Protein AF-A0A0G4FHA9-F1 (afdb_monomer)

InterPro domains:
  IPR018712 T6SS, Phospholipase effector Tle1-like, catalytic domain [PF09994] (28-197)

Organism: Vitrella brassicaformis (strain CCMP3155) (NCBI:txid1169540)

Sequence (212 aa):
MLLLVLTCSCSMAREVAQDALGQPERPRNFIVLFDGAGQDKNITTEGFRDVWPFTSVAEIFWAACGASADERECHQKGPDGREQYVRYWSGPGTEAKTAYREQHEQGKCITEVLEENYWKAMSDKLVKPVAEKLAEYTDTLSFMTGLRVTEHVFQALEYLMKHGMTANDRLYIIGFSRSGVQSRLLQGILATYGLPADGSDMRRLRNEFCLL

Secondary structure (DSSP, 8-state):
-----EE-----------SSSSSPPPPPEEEEEEPPTT-BTTBBTTBSTTS----HHHHHHHHHHGGGGGGSEEEEE-TTS-EEEEEEEPPTT-HHHHHHHHHHHTT--HHHHHTTTT-TTTIIIIIHHHHHHHHHHHHHHHHHH-HHHHHHHHHHHHHHHHTT--TTSEEEEEE-GGGHHHHHHHHHHHHHH-S-SSHHHHHHHHHHHTT-

pLDDT: mean 70.43, std 21.29, range [28.48, 97.19]

Mean predicted aligned error: 13.26 Å

Structure (mmCIF, N/CA/C/O backbone):
data_AF-A0A0G4FHA9-F1
#
_entry.id   AF-A0A0G4FHA9-F1
#
loop_
_atom_site.group_PDB
_atom_site.id
_atom_site.type_symbol
_atom_site.label_atom_id
_atom_site.label_alt_id
_atom_site.label_comp_id
_atom_site.label_asym_id
_atom_site.label_entity_id
_atom_site.label_seq_id
_atom_site.pdbx_PDB_ins_code
_atom_site.Cartn_x
_atom_site.Cartn_y
_atom_site.Cartn_z
_atom_site.occupancy
_atom_site.B_iso_or_equiv
_atom_site.auth_seq_id
_atom_site.auth_comp_id
_atom_site.auth_asym_id
_atom_site.auth_atom_id
_atom_site.pdbx_PDB_model_num
ATOM 1 N N . MET A 1 1 ? -9.198 -4.661 -18.808 1.00 32.28 1 MET A N 1
ATOM 2 C CA . MET A 1 1 ? -8.422 -4.045 -17.711 1.00 32.28 1 MET A CA 1
ATOM 3 C C . MET A 1 1 ? -9.195 -4.283 -16.422 1.00 32.28 1 MET A C 1
ATOM 5 O O . MET A 1 1 ? -10.336 -3.851 -16.355 1.00 32.28 1 MET A O 1
ATOM 9 N N . LEU A 1 2 ? -8.661 -5.065 -15.478 1.00 28.48 2 LEU A N 1
ATOM 10 C CA . LEU A 1 2 ? -9.384 -5.452 -14.260 1.00 28.48 2 LEU A CA 1
ATOM 11 C C . LEU A 1 2 ? -8.867 -4.606 -13.087 1.00 28.48 2 LEU A C 1
ATOM 13 O O . LEU A 1 2 ? -7.822 -4.912 -12.519 1.00 28.48 2 LEU A O 1
ATOM 17 N N . LEU A 1 3 ? -9.567 -3.517 -12.767 1.00 36.72 3 LEU A N 1
ATOM 18 C CA . LEU A 1 3 ? -9.344 -2.768 -11.532 1.00 36.72 3 LEU A CA 1
ATOM 19 C C . LEU A 1 3 ? -10.084 -3.509 -10.414 1.00 36.72 3 LEU A C 1
ATOM 21 O O . LEU A 1 3 ? -11.313 -3.537 -10.397 1.00 36.72 3 LEU A O 1
A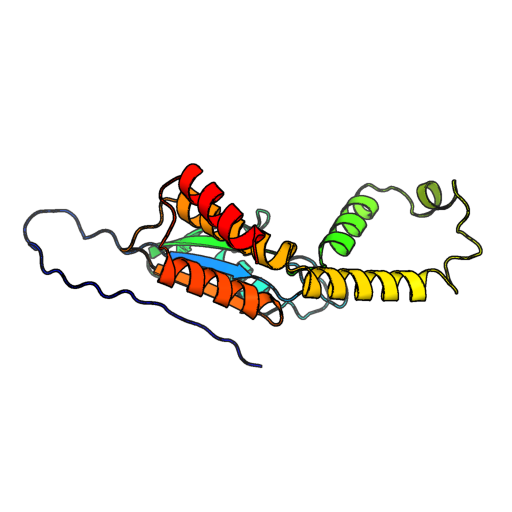TOM 25 N N . LEU A 1 4 ? -9.345 -4.158 -9.518 1.00 39.97 4 LEU A N 1
ATOM 26 C CA . LEU A 1 4 ? -9.931 -4.874 -8.391 1.00 39.97 4 LEU A CA 1
ATOM 27 C C . LEU A 1 4 ? -9.952 -3.944 -7.173 1.00 39.97 4 LEU A C 1
ATOM 29 O O . LEU A 1 4 ? -8.943 -3.78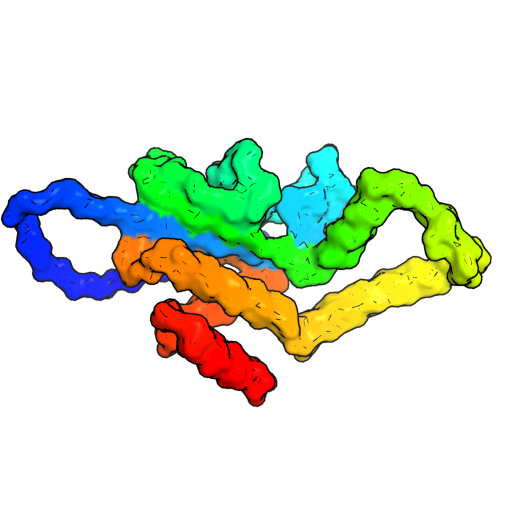7 -6.491 1.00 39.97 4 LEU A O 1
ATOM 33 N N . VAL A 1 5 ? -11.098 -3.318 -6.910 1.00 44.06 5 VAL A N 1
ATOM 34 C CA . VAL A 1 5 ? -11.332 -2.572 -5.666 1.00 44.06 5 VAL A CA 1
ATOM 35 C C . VAL A 1 5 ? -11.903 -3.551 -4.644 1.00 44.06 5 VAL A C 1
ATOM 37 O O . VAL A 1 5 ? -13.073 -3.919 -4.720 1.00 44.06 5 VAL A O 1
ATOM 40 N N . LEU A 1 6 ? -11.074 -4.016 -3.708 1.00 45.38 6 LEU A N 1
ATOM 41 C CA . LEU A 1 6 ? -11.525 -4.848 -2.592 1.00 45.38 6 LEU A CA 1
ATOM 42 C C . LEU A 1 6 ? -11.773 -3.960 -1.374 1.00 45.38 6 LEU A C 1
ATOM 44 O O . LEU A 1 6 ? -10.838 -3.496 -0.727 1.00 45.38 6 LEU A O 1
ATOM 48 N N . THR A 1 7 ? -13.042 -3.730 -1.050 1.00 39.66 7 THR A N 1
ATOM 49 C CA . THR A 1 7 ? -13.438 -3.121 0.222 1.00 39.66 7 THR A CA 1
ATOM 50 C C . THR A 1 7 ? -13.590 -4.225 1.263 1.00 39.66 7 THR A C 1
ATOM 52 O O . THR A 1 7 ? -14.552 -4.992 1.211 1.00 39.66 7 THR A O 1
ATOM 55 N N . CYS A 1 8 ? -12.657 -4.331 2.209 1.00 38.47 8 CYS A N 1
ATOM 56 C CA . CYS A 1 8 ? -12.831 -5.215 3.359 1.00 38.47 8 CYS A CA 1
ATOM 57 C C . CYS A 1 8 ? -13.567 -4.435 4.455 1.00 38.47 8 CYS A C 1
ATOM 59 O O . CYS A 1 8 ? -13.027 -3.485 5.014 1.00 38.47 8 CYS A O 1
ATOM 61 N N . SER A 1 9 ? -14.825 -4.784 4.723 1.00 35.75 9 SER A N 1
ATOM 62 C CA . SER A 1 9 ? -15.579 -4.247 5.860 1.00 35.75 9 SER A CA 1
ATOM 63 C C . SER A 1 9 ? -15.673 -5.328 6.930 1.00 35.75 9 SER A C 1
ATOM 65 O O . SER A 1 9 ? -16.527 -6.207 6.849 1.00 35.75 9 SER A O 1
ATOM 67 N N . CYS A 1 10 ? -14.789 -5.279 7.927 1.00 35.75 10 CYS A N 1
ATOM 68 C CA . CYS A 1 10 ? -14.943 -6.079 9.139 1.00 35.75 10 CYS A CA 1
ATOM 69 C C . CYS A 1 10 ? -16.107 -5.507 9.956 1.00 35.75 10 CYS A C 1
ATOM 71 O O . CYS A 1 10 ? -15.939 -4.581 10.742 1.00 35.75 10 CYS A O 1
ATOM 73 N N . SER A 1 11 ? -17.310 -6.041 9.748 1.00 36.78 11 SER A N 1
ATOM 74 C CA . SER A 1 11 ? -18.445 -5.786 10.633 1.00 36.78 11 SER A CA 1
ATOM 75 C C . SER A 1 11 ? -18.321 -6.705 11.846 1.00 36.78 11 SER A C 1
ATOM 77 O O . SER A 1 11 ? -18.706 -7.871 11.794 1.00 36.78 11 SER A O 1
ATOM 79 N N . MET A 1 12 ? -17.746 -6.197 12.937 1.00 39.75 12 MET A N 1
ATOM 80 C CA . MET A 1 12 ? -17.942 -6.797 14.254 1.00 39.75 12 MET A CA 1
ATOM 81 C C . MET A 1 12 ? -19.031 -6.022 14.985 1.00 39.75 12 MET A C 1
ATOM 83 O O . MET A 1 12 ? -18.919 -4.825 15.236 1.00 39.75 12 MET A O 1
ATOM 87 N N . ALA A 1 13 ? -20.118 -6.732 15.270 1.00 48.50 13 ALA A N 1
ATOM 88 C CA . ALA A 1 13 ? -21.271 -6.242 15.997 1.00 48.50 13 ALA A CA 1
ATOM 89 C C . ALA A 1 13 ? -20.881 -5.707 17.382 1.00 48.50 13 ALA A C 1
ATOM 91 O O . ALA A 1 13 ? -20.236 -6.417 18.156 1.00 48.50 13 ALA A O 1
ATOM 92 N N . ARG A 1 14 ? -21.357 -4.502 17.721 1.00 45.62 14 ARG A N 1
ATOM 93 C CA . ARG A 1 14 ? -21.783 -4.163 19.085 1.00 45.62 14 ARG A CA 1
ATOM 94 C C . ARG A 1 14 ? -22.611 -2.880 19.120 1.00 45.62 14 ARG A C 1
ATOM 96 O O . ARG A 1 14 ? -22.102 -1.785 18.907 1.00 45.62 14 ARG A O 1
ATOM 103 N N . GLU A 1 15 ? -23.890 -3.057 19.440 1.00 58.56 15 GLU A N 1
ATOM 104 C CA . GLU A 1 15 ? -24.708 -2.066 20.133 1.00 58.56 15 GLU A CA 1
ATOM 105 C C . GLU A 1 15 ? -24.035 -1.720 21.466 1.00 58.56 15 GLU A C 1
ATOM 107 O O . GLU A 1 15 ? -23.906 -2.587 22.331 1.00 58.56 15 GLU A O 1
ATOM 112 N N . VAL A 1 16 ? -23.612 -0.468 21.647 1.00 49.31 16 VAL A N 1
ATOM 113 C CA . VAL A 1 16 ? -23.338 0.100 22.972 1.00 49.31 16 VAL A CA 1
ATOM 114 C C . VAL A 1 16 ? -23.767 1.569 22.977 1.00 49.31 16 VAL A C 1
ATOM 116 O O . VAL A 1 16 ? -23.205 2.382 22.253 1.00 49.31 16 VAL A O 1
ATOM 119 N N . ALA A 1 17 ? -24.777 1.840 23.809 1.00 45.78 17 ALA A N 1
ATOM 120 C CA . ALA A 1 17 ? -25.142 3.094 24.475 1.00 45.78 17 ALA A CA 1
ATOM 121 C C . ALA A 1 17 ? -25.044 4.399 23.661 1.00 45.78 17 ALA A C 1
ATOM 123 O O . ALA A 1 17 ? -23.980 4.992 23.508 1.00 45.78 17 ALA A O 1
ATOM 124 N N . GLN A 1 18 ? -26.205 4.886 23.220 1.00 49.34 18 GLN A N 1
ATOM 125 C CA . GLN A 1 18 ? -26.339 6.041 22.333 1.00 49.34 18 GLN A CA 1
ATOM 126 C C . GLN A 1 18 ? -26.563 7.391 23.035 1.00 49.34 18 GLN A C 1
ATOM 128 O O . GLN A 1 18 ? -26.689 8.400 22.352 1.00 49.34 18 GLN A O 1
ATOM 133 N N . ASP A 1 19 ? -26.550 7.462 24.365 1.00 47.44 19 ASP A N 1
ATOM 134 C CA . ASP A 1 19 ? -26.956 8.681 25.068 1.00 47.44 19 ASP A CA 1
ATOM 135 C C . ASP A 1 19 ? -25.825 9.229 25.952 1.00 47.44 19 ASP A C 1
ATOM 137 O O . ASP A 1 19 ? -25.600 8.715 27.045 1.00 47.44 19 ASP A O 1
ATOM 141 N N . ALA A 1 20 ? -25.103 10.250 25.439 1.00 46.94 20 ALA A N 1
ATOM 142 C CA . ALA A 1 20 ? -24.519 11.410 26.164 1.00 46.94 20 ALA A CA 1
ATOM 143 C C . ALA A 1 20 ? -23.178 11.965 25.614 1.00 46.94 20 ALA A C 1
ATOM 145 O O . ALA A 1 20 ? -22.700 12.984 26.110 1.00 46.94 20 ALA A O 1
ATOM 146 N N . LEU A 1 21 ? -22.540 11.346 24.618 1.00 48.62 21 LEU A N 1
ATOM 147 C CA . LEU A 1 21 ? -21.155 11.662 24.222 1.00 48.62 21 LEU A CA 1
ATOM 148 C C . LEU A 1 21 ? -21.091 12.148 22.766 1.00 48.62 21 LEU A C 1
ATOM 150 O O . LEU A 1 21 ? -21.930 11.763 21.960 1.00 48.62 21 LEU A O 1
ATOM 154 N N . GLY A 1 22 ? -20.147 13.051 22.464 1.00 54.38 22 GLY A N 1
ATOM 155 C CA . GLY A 1 22 ? -20.022 13.775 21.189 1.00 54.38 22 GLY A CA 1
ATOM 156 C C . GLY A 1 22 ? -20.177 12.906 19.937 1.00 54.38 22 GLY A C 1
ATOM 157 O O . GLY A 1 22 ? -20.007 11.692 19.998 1.00 54.38 22 GLY A O 1
ATOM 158 N N . GLN A 1 23 ? -20.530 13.538 18.805 1.00 51.41 23 GLN A N 1
ATOM 159 C CA . GLN A 1 23 ? -20.798 12.828 17.547 1.00 51.41 23 GLN A CA 1
ATOM 160 C C . GLN A 1 23 ? -19.759 11.720 17.325 1.00 51.41 23 GLN A C 1
ATOM 162 O O . GLN A 1 23 ? -18.568 12.034 17.373 1.00 51.41 23 GLN A O 1
ATOM 167 N N . PRO A 1 24 ? -20.187 10.458 17.117 1.00 61.38 24 PRO A N 1
ATOM 168 C CA . PRO A 1 24 ? -19.262 9.344 16.985 1.00 61.38 24 PRO A CA 1
ATOM 169 C C . PRO A 1 24 ? -18.241 9.695 15.909 1.00 61.38 24 PRO A C 1
ATOM 171 O O . PRO A 1 24 ? -18.626 10.069 14.793 1.00 61.38 24 PRO A O 1
ATOM 174 N N . GLU A 1 25 ? -16.955 9.643 16.270 1.00 78.44 25 GLU A N 1
ATOM 175 C CA . GLU A 1 25 ? -15.877 9.949 15.337 1.00 78.44 25 GLU A CA 1
ATOM 176 C C . GLU A 1 25 ? -16.082 9.112 14.078 1.00 78.44 25 GLU A C 1
ATOM 178 O O . GLU A 1 25 ? -16.269 7.892 14.120 1.00 78.44 25 GLU A O 1
ATOM 183 N N . ARG A 1 26 ? -16.143 9.792 12.931 1.00 85.19 26 ARG A N 1
ATOM 184 C CA . ARG A 1 26 ? -16.333 9.095 11.664 1.00 85.19 26 ARG A CA 1
ATOM 185 C C . ARG A 1 26 ? -15.091 8.230 11.416 1.00 85.19 26 ARG A C 1
ATOM 187 O O . ARG A 1 26 ? -13.989 8.746 11.583 1.00 85.19 26 ARG A O 1
ATOM 194 N N . PRO A 1 27 ? -15.250 6.982 10.934 1.00 91.06 27 PRO A N 1
ATOM 195 C CA . PRO A 1 27 ? -14.127 6.137 10.533 1.00 91.06 27 PRO A CA 1
ATOM 196 C C . PRO A 1 27 ? -13.142 6.890 9.641 1.00 91.06 27 PRO A C 1
ATOM 198 O O . PRO A 1 27 ? -13.580 7.535 8.683 1.00 91.06 27 PRO A O 1
ATOM 201 N N . ARG A 1 28 ? -11.840 6.793 9.911 1.00 95.31 28 ARG A N 1
ATOM 202 C CA . ARG A 1 28 ? -10.810 7.366 9.035 1.00 95.31 28 ARG A CA 1
ATOM 203 C C . ARG A 1 28 ? -10.591 6.426 7.850 1.00 95.31 28 ARG A C 1
ATOM 205 O O . ARG A 1 28 ? -10.890 5.231 7.927 1.00 95.31 28 ARG A O 1
ATOM 212 N N . ASN A 1 29 ? -10.103 6.952 6.732 1.00 95.50 29 ASN A N 1
ATOM 213 C CA . ASN A 1 29 ? -9.762 6.148 5.561 1.00 95.50 29 ASN A CA 1
ATOM 214 C C . ASN A 1 29 ? -8.241 6.016 5.440 1.00 95.50 29 ASN A C 1
ATOM 216 O O . ASN A 1 29 ? -7.531 7.016 5.430 1.00 95.50 29 ASN A O 1
ATOM 220 N N . PHE A 1 30 ? -7.765 4.793 5.264 1.00 96.81 30 PHE A N 1
ATOM 221 C CA . PHE A 1 30 ? -6.394 4.452 4.917 1.00 96.81 30 PHE A CA 1
ATOM 222 C C . PHE A 1 30 ? -6.379 3.909 3.493 1.00 96.81 30 PHE A C 1
ATOM 224 O O . PHE A 1 30 ? -7.113 2.974 3.177 1.00 96.81 30 PHE A O 1
ATOM 231 N N . ILE A 1 31 ? -5.574 4.503 2.619 1.00 96.06 31 ILE A N 1
ATOM 232 C CA . ILE A 1 31 ? -5.508 4.160 1.200 1.00 96.06 31 ILE A CA 1
ATOM 233 C C . ILE A 1 31 ? -4.061 3.812 0.859 1.00 96.06 31 ILE A C 1
ATOM 235 O O . ILE A 1 31 ? -3.181 4.670 0.846 1.00 96.06 31 ILE A O 1
ATOM 239 N N . VAL A 1 32 ? -3.827 2.533 0.582 1.00 96.56 32 VAL A N 1
ATOM 240 C CA . VAL A 1 32 ? -2.524 1.971 0.222 1.00 96.56 32 VAL A CA 1
ATOM 241 C C . VAL A 1 32 ? -2.517 1.688 -1.275 1.00 96.56 32 VAL A C 1
ATOM 243 O O . VAL A 1 32 ? -3.349 0.924 -1.771 1.00 96.56 32 VAL A O 1
ATOM 246 N N . LEU A 1 33 ? -1.580 2.307 -1.989 1.00 95.88 33 LEU A N 1
ATOM 247 C CA . LEU A 1 33 ? -1.495 2.272 -3.446 1.00 95.88 33 LEU A CA 1
ATOM 248 C C . LEU A 1 33 ? -0.165 1.652 -3.888 1.00 95.88 33 LEU A C 1
ATOM 250 O O . LEU A 1 33 ? 0.893 2.236 -3.658 1.00 95.88 33 LEU A O 1
ATOM 254 N N . PHE A 1 34 ? -0.220 0.497 -4.548 1.00 93.94 34 PHE A N 1
ATOM 255 C CA . PHE A 1 34 ? 0.942 -0.157 -5.151 1.00 93.94 34 PHE A CA 1
ATOM 256 C C . PHE A 1 34 ? 0.855 -0.093 -6.679 1.00 93.94 34 PHE A C 1
ATOM 258 O O . PHE A 1 34 ? -0.022 -0.712 -7.292 1.00 93.94 34 PHE A O 1
ATOM 265 N N . ASP A 1 35 ? 1.754 0.654 -7.309 1.00 91.38 35 ASP A N 1
ATOM 266 C CA . ASP A 1 35 ? 1.707 0.825 -8.759 1.00 91.38 35 ASP A CA 1
ATOM 267 C C . ASP A 1 35 ? 2.342 -0.337 -9.531 1.00 91.38 35 ASP A C 1
ATOM 269 O O . ASP A 1 35 ? 3.164 -1.078 -9.008 1.00 91.38 35 ASP A O 1
ATOM 273 N N . GLY A 1 36 ? 1.974 -0.501 -10.800 1.00 85.69 36 GLY A N 1
ATOM 274 C CA . GLY A 1 36 ? 2.530 -1.514 -11.680 1.00 85.69 36 GLY A CA 1
ATOM 275 C C . GLY A 1 36 ? 4.044 -1.403 -11.805 1.00 85.69 36 GLY A C 1
ATOM 276 O O . GLY A 1 36 ? 4.633 -0.333 -11.797 1.00 85.69 36 GLY A O 1
ATOM 277 N N . ALA A 1 37 ? 4.703 -2.539 -11.944 1.00 82.44 37 ALA A N 1
ATOM 278 C CA . ALA A 1 37 ? 6.152 -2.573 -12.037 1.00 82.44 37 ALA A CA 1
ATOM 279 C C . ALA A 1 37 ? 6.707 -1.762 -13.226 1.00 82.44 37 ALA A C 1
ATOM 281 O O . ALA A 1 37 ? 6.156 -1.783 -14.331 1.00 82.44 37 ALA A O 1
ATOM 282 N N . GLY A 1 38 ? 7.808 -1.059 -12.962 1.00 77.50 38 GLY A N 1
ATOM 283 C CA . GLY A 1 38 ? 8.422 -0.066 -13.837 1.00 77.50 38 GLY A CA 1
ATOM 284 C C . GLY A 1 38 ? 7.698 1.285 -13.888 1.00 77.50 38 GLY A C 1
ATOM 285 O O . GLY A 1 38 ? 8.090 2.113 -14.719 1.00 77.50 38 GLY A O 1
ATOM 286 N N . GLN A 1 39 ? 6.666 1.491 -13.058 1.00 83.06 39 GLN A N 1
ATOM 287 C CA . GLN A 1 39 ? 5.834 2.697 -13.015 1.00 83.06 39 GLN A CA 1
ATOM 288 C C . GLN A 1 39 ? 6.069 3.497 -11.728 1.00 83.06 39 GLN A C 1
ATOM 290 O O . GLN A 1 39 ? 6.143 2.955 -10.618 1.00 83.06 39 GLN A O 1
ATOM 295 N N . ASP A 1 40 ? 6.183 4.814 -11.884 1.00 83.31 40 ASP A N 1
ATOM 296 C CA . ASP A 1 40 ? 6.224 5.783 -10.791 1.00 83.31 40 ASP A CA 1
ATOM 297 C C . ASP A 1 40 ? 5.174 6.862 -11.058 1.00 83.31 40 ASP A C 1
ATOM 299 O O . ASP A 1 40 ? 4.926 7.230 -12.204 1.00 83.31 40 ASP A O 1
ATOM 303 N N . LYS A 1 41 ? 4.635 7.467 -9.998 1.00 78.44 41 LYS A N 1
ATOM 304 C CA . LYS A 1 41 ? 3.720 8.611 -10.095 1.00 78.44 41 LYS A CA 1
ATOM 305 C C . LYS A 1 41 ? 4.295 9.789 -10.899 1.00 78.44 41 LYS A C 1
ATOM 307 O O . LYS A 1 41 ? 3.532 10.652 -11.328 1.00 78.44 41 LYS A O 1
ATOM 312 N N . ASN A 1 42 ? 5.620 9.842 -11.064 1.00 74.00 42 ASN A N 1
ATOM 313 C CA . ASN A 1 42 ? 6.350 10.864 -11.806 1.00 74.00 42 ASN A CA 1
ATOM 314 C C . ASN A 1 42 ? 6.941 10.374 -13.143 1.00 74.00 42 ASN A C 1
ATOM 316 O O . ASN A 1 42 ? 7.515 11.193 -13.859 1.00 74.00 42 ASN A O 1
ATOM 320 N N . ILE A 1 43 ? 6.871 9.076 -13.467 1.00 65.12 43 ILE A N 1
ATOM 321 C CA . ILE A 1 43 ? 7.549 8.481 -14.632 1.00 65.12 43 ILE A CA 1
ATOM 322 C C . ILE A 1 43 ? 6.601 7.487 -15.310 1.00 65.12 43 ILE A C 1
ATOM 324 O O . ILE A 1 43 ? 6.279 6.453 -14.724 1.00 65.12 43 ILE A O 1
ATOM 328 N N . THR A 1 44 ? 6.195 7.768 -16.551 1.00 53.66 44 THR A N 1
ATOM 329 C CA . THR A 1 44 ? 5.425 6.815 -17.366 1.00 53.66 44 THR A CA 1
ATOM 330 C C . THR A 1 44 ? 6.362 5.936 -18.200 1.00 53.66 44 THR A C 1
ATOM 332 O O . THR A 1 44 ? 7.580 6.130 -18.257 1.00 53.66 44 THR A O 1
ATOM 335 N N . THR A 1 45 ? 5.800 4.927 -18.864 1.00 44.84 45 THR A N 1
ATOM 336 C CA . THR A 1 45 ? 6.514 4.052 -19.806 1.00 44.84 45 THR A CA 1
ATOM 337 C C . THR A 1 45 ? 7.102 4.772 -21.027 1.00 44.84 45 THR A C 1
ATOM 339 O O . THR A 1 45 ? 7.965 4.187 -21.676 1.00 44.84 45 THR A O 1
ATOM 342 N N . GLU A 1 46 ? 6.699 6.016 -21.317 1.00 42.72 46 GLU A N 1
ATOM 343 C CA . GLU A 1 46 ? 7.088 6.756 -22.533 1.00 42.72 46 GLU A CA 1
ATOM 344 C C . GLU A 1 46 ? 7.959 8.001 -22.274 1.00 42.72 46 GLU A C 1
ATOM 346 O O . GLU A 1 46 ? 8.483 8.589 -23.217 1.00 42.72 46 GLU A O 1
ATOM 351 N N . GLY A 1 47 ? 8.174 8.391 -21.014 1.00 50.62 47 GLY A N 1
ATOM 352 C CA . GLY A 1 47 ? 8.960 9.575 -20.661 1.00 50.62 47 GLY A CA 1
ATOM 353 C C . GLY A 1 47 ? 8.366 10.371 -19.499 1.00 50.62 47 GLY A C 1
ATOM 354 O O . GLY A 1 47 ? 7.495 9.897 -18.772 1.00 50.62 47 GLY A O 1
ATOM 355 N N . PHE A 1 48 ? 8.897 11.581 -19.292 1.00 51.50 48 PHE A N 1
ATOM 356 C CA . PHE A 1 48 ? 8.403 12.535 -18.293 1.00 51.50 48 PHE A CA 1
ATOM 357 C C . PHE A 1 48 ? 6.975 13.012 -18.614 1.00 51.50 48 PHE A C 1
ATOM 359 O O . PHE A 1 48 ? 6.503 12.832 -19.732 1.00 51.50 48 PHE A O 1
ATOM 366 N N . ARG A 1 49 ? 6.341 13.635 -17.605 1.00 51.34 49 ARG A N 1
ATOM 367 C CA . ARG A 1 49 ? 4.967 14.182 -17.455 1.00 51.34 49 ARG A CA 1
ATOM 368 C C . ARG A 1 49 ? 4.167 14.649 -18.689 1.00 51.34 49 ARG A C 1
ATOM 370 O O . ARG A 1 49 ? 2.959 14.826 -18.548 1.00 51.34 49 ARG A O 1
ATOM 377 N N . ASP A 1 50 ? 4.782 14.842 -19.847 1.00 44.06 50 ASP A N 1
ATOM 378 C CA . ASP A 1 50 ? 4.199 15.546 -20.988 1.00 44.06 50 ASP A CA 1
ATOM 379 C C . ASP A 1 50 ? 3.494 14.626 -22.000 1.00 44.06 50 ASP A C 1
ATOM 381 O O . ASP A 1 50 ? 2.803 15.124 -22.888 1.00 44.06 50 ASP A O 1
ATOM 385 N N . VAL A 1 51 ? 3.592 13.296 -21.859 1.00 42.91 51 VAL A N 1
ATOM 386 C CA . VAL A 1 51 ? 2.859 12.351 -22.720 1.00 42.91 51 VAL A CA 1
ATOM 387 C C . VAL A 1 51 ? 2.201 11.257 -21.872 1.00 42.91 51 VAL A C 1
ATOM 389 O O . VAL A 1 51 ? 2.857 10.424 -21.245 1.00 42.91 51 VAL A O 1
ATOM 392 N N . TRP A 1 52 ? 0.872 11.321 -21.796 1.00 46.84 52 TRP A N 1
ATOM 393 C CA . TRP A 1 52 ? -0.001 10.311 -21.193 1.00 46.84 52 TRP A CA 1
ATOM 394 C C . TRP 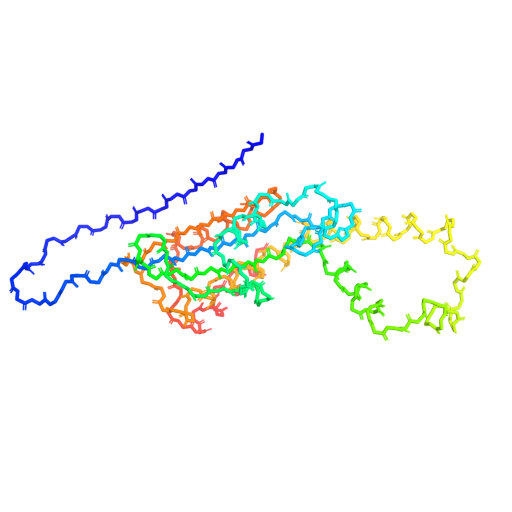A 1 52 ? 0.221 8.916 -21.808 1.00 46.84 52 TRP A C 1
ATOM 396 O O . TRP A 1 52 ? 0.496 8.848 -23.004 1.00 46.84 52 TRP A O 1
ATOM 406 N N . PRO A 1 53 ? 0.004 7.816 -21.050 1.00 54.03 53 PRO A N 1
ATOM 407 C CA . PRO A 1 53 ? -0.845 7.756 -19.856 1.00 54.03 53 PRO A CA 1
ATOM 408 C C . PRO A 1 53 ? -0.100 7.405 -18.556 1.00 54.03 53 PRO A C 1
ATOM 410 O O . PRO A 1 53 ? 0.798 6.561 -18.528 1.00 54.03 53 PRO A O 1
ATOM 413 N N . PHE A 1 54 ? -0.529 8.027 -17.453 1.00 61.94 54 PHE A N 1
ATOM 414 C CA . PHE A 1 54 ? -0.226 7.539 -16.108 1.00 61.94 54 PHE A CA 1
ATOM 415 C C . PHE A 1 54 ? -0.920 6.197 -15.871 1.00 61.94 54 PHE A C 1
ATOM 417 O O . PHE A 1 54 ? -1.897 5.839 -16.532 1.00 61.94 54 PHE A O 1
ATOM 424 N N . THR A 1 55 ? -0.437 5.443 -14.892 1.00 73.00 55 THR A N 1
ATOM 425 C CA . THR A 1 55 ? -1.203 4.308 -14.387 1.00 73.00 55 THR A CA 1
ATOM 426 C C . THR A 1 55 ? -2.446 4.816 -13.662 1.00 73.00 55 THR A C 1
ATOM 428 O O . THR A 1 55 ? -2.427 5.862 -13.006 1.00 73.00 55 THR A O 1
ATOM 431 N N . SER A 1 56 ? -3.524 4.030 -13.685 1.00 81.56 56 SER A N 1
ATOM 432 C CA . SER A 1 56 ? -4.728 4.358 -12.913 1.00 81.56 56 SER A CA 1
ATOM 433 C C . SER A 1 56 ? -4.443 4.489 -11.408 1.00 81.56 56 SER A C 1
ATOM 435 O O . SER A 1 56 ? -5.196 5.141 -10.696 1.00 81.56 56 SER A O 1
ATOM 437 N N . VAL A 1 57 ? -3.356 3.893 -10.900 1.00 85.88 57 VAL A N 1
ATOM 438 C CA . VAL A 1 57 ? -2.946 4.011 -9.490 1.00 85.88 57 VAL A CA 1
ATOM 439 C C . VAL A 1 57 ? -2.361 5.390 -9.199 1.00 85.88 57 VAL A C 1
ATOM 441 O O . VAL A 1 57 ? -2.749 6.016 -8.212 1.00 85.88 57 VAL A O 1
ATOM 444 N N . ALA A 1 58 ? -1.463 5.884 -10.054 1.00 83.94 58 ALA A N 1
ATOM 445 C CA . ALA A 1 58 ? -0.928 7.234 -9.930 1.00 83.94 58 ALA A CA 1
ATOM 446 C C . ALA A 1 58 ? -2.039 8.287 -10.067 1.00 83.94 58 ALA A C 1
ATOM 448 O O . ALA A 1 58 ? -2.069 9.244 -9.297 1.00 83.94 58 ALA A O 1
ATOM 449 N N . GLU A 1 59 ? -2.998 8.087 -10.974 1.00 84.56 59 GLU A N 1
ATOM 450 C CA . GLU A 1 59 ? -4.167 8.968 -11.101 1.00 84.56 59 GLU A CA 1
ATOM 451 C C . GLU A 1 59 ? -5.008 9.008 -9.822 1.00 84.56 59 GLU A C 1
ATOM 453 O O . GLU A 1 59 ? -5.352 10.092 -9.355 1.00 84.56 59 GLU A O 1
ATOM 458 N N . ILE A 1 60 ? -5.292 7.849 -9.216 1.00 86.06 60 ILE A N 1
ATOM 459 C CA . ILE A 1 60 ? -6.000 7.780 -7.929 1.00 86.06 60 ILE A CA 1
ATOM 460 C C . ILE A 1 60 ? -5.215 8.523 -6.843 1.00 86.06 60 ILE A C 1
ATOM 462 O O . ILE A 1 60 ? -5.813 9.256 -6.057 1.00 86.06 60 ILE A O 1
ATOM 466 N N . PHE A 1 61 ? -3.887 8.370 -6.803 1.00 86.12 61 PHE A N 1
ATOM 467 C CA . PHE A 1 61 ? -3.043 9.078 -5.840 1.00 86.12 61 PHE A CA 1
ATOM 468 C C . PHE A 1 61 ? -3.139 10.597 -6.002 1.00 86.12 61 PHE A C 1
ATOM 470 O O . PHE A 1 61 ? -3.359 11.297 -5.018 1.00 86.12 61 PHE A O 1
ATOM 477 N N . TRP A 1 62 ? -3.015 11.110 -7.228 1.00 83.25 62 TRP A N 1
ATOM 478 C CA . TRP A 1 62 ? -3.105 12.547 -7.501 1.00 83.25 62 TRP A CA 1
ATOM 479 C C . TRP A 1 62 ? -4.510 13.098 -7.256 1.00 83.25 62 TRP A C 1
ATOM 481 O O . TRP A 1 62 ? -4.652 14.178 -6.687 1.00 83.25 62 TRP A O 1
ATOM 491 N N . ALA A 1 63 ? -5.549 12.348 -7.629 1.00 85.62 63 ALA A N 1
ATOM 492 C CA . ALA A 1 63 ? -6.935 12.714 -7.356 1.00 85.62 63 ALA A CA 1
ATOM 493 C C . ALA A 1 63 ? -7.229 12.759 -5.853 1.00 85.62 63 ALA A C 1
ATOM 495 O O . ALA A 1 63 ? -8.015 13.594 -5.409 1.00 85.62 63 ALA A O 1
ATOM 496 N N . ALA A 1 64 ? -6.585 11.888 -5.071 1.00 84.38 64 ALA A N 1
ATOM 497 C CA . ALA A 1 64 ? -6.624 11.977 -3.627 1.00 84.38 64 ALA A CA 1
ATOM 498 C C . ALA A 1 64 ? -5.812 13.194 -3.158 1.00 84.38 64 ALA A C 1
ATOM 500 O O . ALA A 1 64 ? -6.397 14.166 -2.715 1.00 84.38 64 ALA A O 1
ATOM 501 N N . CYS A 1 65 ? -4.492 13.208 -3.308 1.00 82.56 65 CYS A N 1
ATOM 502 C CA . CYS A 1 65 ? -3.607 14.156 -2.622 1.00 82.56 65 CYS A CA 1
ATOM 503 C C . CYS A 1 65 ? -3.510 15.575 -3.220 1.00 82.56 65 CYS A C 1
ATOM 505 O O . CYS A 1 65 ? -2.893 16.459 -2.614 1.00 82.56 65 CYS A O 1
ATOM 507 N N . GLY A 1 66 ? -4.066 15.823 -4.408 1.00 76.88 66 GLY A N 1
ATOM 508 C CA . GLY A 1 66 ? -3.987 17.124 -5.077 1.00 76.88 66 GLY A CA 1
ATOM 509 C C . GLY A 1 66 ? -2.548 17.638 -5.249 1.00 76.88 66 GLY A C 1
ATOM 510 O O . GLY A 1 66 ? -1.630 16.882 -5.560 1.00 76.88 66 GLY A O 1
ATOM 511 N N . ALA A 1 67 ? -2.335 18.942 -5.030 1.00 61.47 67 ALA A N 1
ATOM 512 C CA . ALA A 1 67 ? -1.032 19.602 -5.202 1.00 61.47 67 ALA A CA 1
ATOM 513 C C . ALA A 1 67 ? 0.020 19.239 -4.131 1.00 61.47 67 ALA A C 1
ATOM 515 O O . ALA A 1 67 ? 1.189 19.562 -4.300 1.00 61.47 67 ALA A O 1
ATOM 516 N N . SER A 1 68 ? -0.373 18.563 -3.045 1.00 60.03 68 SER A N 1
ATOM 517 C CA . SER A 1 68 ? 0.527 18.167 -1.946 1.00 60.03 68 SER A CA 1
ATOM 518 C C . SER A 1 68 ? 1.337 16.895 -2.226 1.00 60.03 68 SER A C 1
ATOM 520 O O . SER A 1 68 ? 2.108 16.439 -1.386 1.00 60.03 68 SER A O 1
ATOM 522 N N . ALA A 1 69 ? 1.171 16.289 -3.402 1.00 59.47 69 ALA A N 1
ATOM 523 C CA . ALA A 1 69 ? 1.629 14.930 -3.654 1.00 59.47 69 ALA A CA 1
ATOM 524 C C . ALA A 1 69 ? 3.129 14.777 -3.954 1.00 59.47 69 ALA A C 1
ATOM 526 O O . ALA A 1 69 ? 3.531 13.721 -4.445 1.00 59.47 69 ALA A O 1
ATOM 527 N N . ASP A 1 70 ? 3.985 15.743 -3.616 1.00 60.91 70 ASP A N 1
ATOM 528 C CA . ASP A 1 70 ? 5.438 15.565 -3.724 1.00 60.91 70 ASP A CA 1
ATOM 529 C C . ASP A 1 70 ? 5.943 14.429 -2.804 1.00 60.91 70 ASP A C 1
ATOM 531 O O . ASP A 1 70 ? 6.786 13.628 -3.216 1.00 60.91 70 ASP A O 1
ATOM 535 N N . GLU A 1 71 ? 5.306 14.183 -1.652 1.00 67.44 71 GLU A N 1
ATOM 536 C CA . GLU A 1 71 ? 5.874 13.341 -0.578 1.00 67.44 71 GLU A CA 1
ATOM 537 C C . GLU A 1 71 ? 5.529 11.832 -0.606 1.00 67.44 71 GLU A C 1
ATOM 539 O O . GLU A 1 71 ? 5.879 11.091 0.310 1.00 67.44 71 GLU A O 1
ATOM 544 N N . ARG A 1 72 ? 4.880 11.321 -1.669 1.00 83.00 72 ARG A N 1
ATOM 545 C CA . ARG A 1 72 ? 4.377 9.912 -1.777 1.00 83.00 72 ARG A CA 1
ATOM 546 C C . ARG A 1 72 ? 3.352 9.532 -0.698 1.00 83.00 72 ARG A C 1
ATOM 548 O O . ARG A 1 72 ? 2.843 8.417 -0.703 1.00 83.00 72 ARG A O 1
ATOM 555 N N . GLU A 1 73 ? 3.019 10.459 0.179 1.00 89.81 73 GLU A N 1
ATOM 556 C CA . GLU A 1 73 ? 2.031 10.358 1.235 1.00 89.81 73 GLU A CA 1
ATOM 557 C C . GLU A 1 73 ? 1.274 11.671 1.296 1.00 89.81 73 GLU A C 1
ATOM 559 O O . GLU A 1 73 ? 1.848 12.724 1.026 1.00 89.81 73 GLU A O 1
ATOM 564 N N . CYS A 1 74 ? 0.006 11.614 1.667 1.00 89.62 74 CYS A N 1
ATOM 565 C CA . CYS A 1 74 ? -0.710 12.799 2.094 1.00 89.62 74 CYS A CA 1
ATOM 566 C C . CYS A 1 74 ? -1.684 12.451 3.215 1.00 89.62 74 CYS A C 1
ATOM 568 O O . CYS A 1 74 ? -2.166 11.318 3.329 1.00 89.62 74 CYS A O 1
ATOM 570 N N . HIS A 1 75 ? -1.973 13.458 4.031 1.00 91.75 75 HIS A N 1
ATOM 571 C CA . HIS A 1 75 ? -3.027 13.426 5.027 1.00 91.75 75 HIS A CA 1
ATOM 572 C C . HIS A 1 75 ? -3.943 14.626 4.796 1.00 91.75 75 HIS A C 1
ATOM 574 O O . HIS A 1 75 ? -3.492 15.770 4.792 1.00 91.75 75 HIS A O 1
ATOM 580 N N . GLN A 1 76 ? -5.226 14.362 4.575 1.00 90.12 76 GLN A N 1
ATOM 581 C CA . GLN A 1 76 ? -6.208 15.397 4.261 1.00 90.12 76 GLN A CA 1
ATOM 582 C C . GLN A 1 76 ? -7.624 14.964 4.642 1.00 90.12 76 GLN A C 1
ATOM 584 O O . GLN A 1 76 ? -7.876 13.798 4.942 1.00 90.12 76 GLN A O 1
ATOM 589 N N . LYS A 1 77 ? -8.582 15.893 4.571 1.00 90.56 77 LYS A N 1
ATOM 590 C CA . LYS A 1 77 ? -10.005 15.553 4.654 1.00 90.56 77 LYS A CA 1
ATOM 591 C C . LYS A 1 77 ? -10.540 15.149 3.286 1.00 90.56 77 LYS A C 1
ATOM 593 O O . LYS A 1 77 ? -10.360 15.861 2.305 1.00 90.56 77 LYS A O 1
ATOM 598 N N . GLY A 1 78 ? -11.227 14.017 3.251 1.00 87.06 78 GLY A N 1
ATOM 599 C CA . GLY A 1 78 ? -11.928 13.519 2.082 1.00 87.06 78 GLY A CA 1
ATOM 600 C C . GLY A 1 78 ? -13.162 14.343 1.712 1.00 87.06 78 GLY A C 1
ATOM 601 O O . GLY A 1 78 ? -13.623 15.163 2.510 1.00 87.06 78 GLY A O 1
ATOM 602 N N . PRO A 1 79 ? -13.776 14.065 0.546 1.00 85.69 79 PRO A N 1
ATOM 603 C CA . PRO A 1 79 ? -15.014 14.723 0.114 1.00 85.69 79 PRO A CA 1
ATOM 604 C C . PRO A 1 79 ? -16.187 14.548 1.092 1.00 85.69 79 PRO A C 1
ATOM 606 O O . PRO A 1 79 ? -17.090 15.375 1.154 1.00 85.69 79 PRO A O 1
ATOM 609 N N . ASP A 1 80 ? -16.173 13.471 1.876 1.00 86.31 80 ASP A N 1
ATOM 610 C CA . ASP A 1 80 ? -17.161 13.159 2.912 1.00 86.31 80 ASP A CA 1
ATOM 611 C C . ASP A 1 80 ? -16.795 13.726 4.300 1.00 86.31 80 ASP A C 1
ATOM 613 O O . ASP A 1 80 ? -17.453 13.419 5.302 1.00 86.31 80 ASP A O 1
ATOM 617 N N . GLY A 1 81 ? -15.736 14.536 4.372 1.00 87.88 81 GLY A N 1
ATOM 618 C CA . GLY A 1 81 ? -15.213 15.151 5.587 1.00 87.88 81 GLY A CA 1
ATOM 619 C C . GLY A 1 81 ? -14.453 14.204 6.520 1.00 87.88 81 GLY A C 1
ATOM 620 O O . GLY A 1 81 ? -14.047 14.650 7.592 1.00 87.88 81 GLY A O 1
ATOM 621 N N . ARG A 1 82 ? -14.265 12.925 6.155 1.00 90.56 82 ARG A N 1
ATOM 622 C CA . ARG A 1 82 ? -13.456 11.967 6.932 1.00 90.56 82 ARG A CA 1
ATOM 623 C C . ARG A 1 82 ? -11.972 12.248 6.738 1.00 90.56 82 ARG A C 1
ATOM 625 O O . ARG A 1 82 ? -11.569 12.666 5.656 1.00 90.56 82 ARG A O 1
ATOM 632 N N . GLU A 1 83 ? -11.152 11.967 7.742 1.00 93.75 83 GLU A N 1
ATOM 633 C CA . GLU A 1 83 ? -9.700 11.966 7.546 1.00 93.75 83 GLU A CA 1
ATOM 634 C C . GLU A 1 83 ? -9.299 10.864 6.559 1.00 93.75 83 GLU A C 1
ATOM 636 O O . GLU A 1 83 ? -9.889 9.776 6.532 1.00 93.75 83 GLU A O 1
ATOM 641 N N . GLN A 1 84 ? -8.327 11.173 5.708 1.00 94.25 84 GLN A N 1
ATOM 642 C CA . GLN A 1 84 ? -7.782 10.281 4.700 1.00 94.25 84 GLN A CA 1
ATOM 643 C C . GLN A 1 84 ? -6.261 10.292 4.775 1.00 94.25 84 GLN A C 1
ATOM 645 O O . GLN A 1 84 ? -5.628 11.329 4.583 1.00 94.25 84 GLN A O 1
ATOM 650 N N . TYR A 1 85 ? -5.704 9.113 5.003 1.00 94.94 85 TYR A N 1
ATOM 651 C CA . TYR A 1 85 ? -4.285 8.814 4.973 1.00 94.94 85 TYR A CA 1
ATOM 652 C C . TYR A 1 85 ? -4.021 8.037 3.690 1.00 94.94 85 TYR A C 1
ATOM 654 O O . TYR A 1 85 ? -4.545 6.937 3.508 1.00 94.94 85 TYR A O 1
ATOM 662 N N . VAL A 1 86 ? -3.254 8.620 2.775 1.00 94.69 86 VAL A N 1
ATOM 663 C CA . VAL A 1 86 ? -2.969 8.012 1.472 1.00 94.69 86 VAL A CA 1
ATOM 664 C C . VAL A 1 86 ? -1.474 7.828 1.332 1.00 94.69 86 VAL A C 1
ATOM 666 O O . VAL A 1 86 ? -0.719 8.768 1.568 1.00 94.69 86 VAL A O 1
ATOM 669 N N . ARG A 1 87 ? -1.036 6.637 0.921 1.00 95.06 87 ARG A N 1
ATOM 670 C CA . ARG A 1 87 ? 0.375 6.341 0.668 1.00 95.06 87 ARG A CA 1
ATOM 671 C C . ARG A 1 87 ? 0.543 5.586 -0.642 1.00 95.06 87 ARG A C 1
ATOM 673 O O . ARG A 1 87 ? -0.187 4.640 -0.937 1.00 95.06 87 ARG A O 1
ATOM 680 N N . TYR A 1 88 ? 1.522 6.037 -1.414 1.00 93.69 88 TYR A N 1
ATOM 681 C CA . TYR A 1 88 ? 1.888 5.524 -2.722 1.00 93.69 88 TYR A CA 1
ATOM 682 C C . TYR A 1 88 ? 3.257 4.851 -2.679 1.00 93.69 88 TYR A C 1
ATOM 684 O O . TYR A 1 88 ? 4.236 5.415 -2.179 1.00 93.69 88 TYR A O 1
ATOM 692 N N . TRP A 1 89 ? 3.335 3.675 -3.292 1.00 92.25 89 TRP A N 1
ATOM 693 C CA . TRP A 1 89 ? 4.573 2.970 -3.575 1.00 92.25 89 TRP A CA 1
ATOM 694 C C . TRP A 1 89 ? 4.702 2.745 -5.075 1.00 92.25 89 TRP A C 1
ATOM 696 O O . TRP A 1 89 ? 3.800 2.209 -5.722 1.00 92.25 89 TRP A O 1
ATOM 706 N N . SER A 1 90 ? 5.855 3.139 -5.610 1.00 88.81 90 SER A N 1
ATOM 707 C CA . SER A 1 90 ? 6.233 2.866 -6.993 1.00 88.81 90 SER A CA 1
ATOM 708 C C . SER A 1 90 ? 6.288 1.366 -7.235 1.00 88.81 90 SER A C 1
ATOM 710 O O . SER A 1 90 ? 6.563 0.581 -6.319 1.00 88.81 90 SER A O 1
ATOM 712 N N . GLY A 1 91 ? 6.060 0.967 -8.479 1.00 86.38 91 GLY A N 1
ATOM 713 C CA . GLY A 1 91 ? 6.158 -0.432 -8.826 1.00 86.38 91 GLY A CA 1
ATOM 714 C C . GLY A 1 91 ? 7.588 -0.960 -8.698 1.00 86.38 91 GLY A C 1
ATOM 715 O O . GLY A 1 91 ? 8.554 -0.194 -8.789 1.00 86.38 91 GLY A O 1
ATOM 716 N N . PRO A 1 92 ? 7.758 -2.278 -8.529 1.00 81.50 92 PRO A N 1
ATOM 717 C CA . PRO A 1 92 ? 9.072 -2.909 -8.617 1.00 81.50 92 PRO A CA 1
ATOM 718 C C . PRO A 1 92 ? 9.784 -2.565 -9.936 1.00 81.50 92 PRO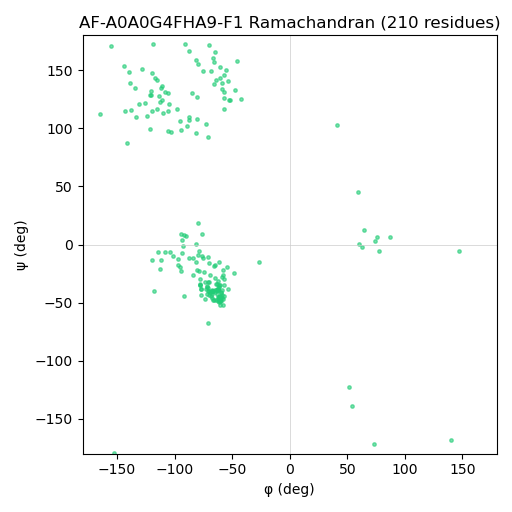 A C 1
ATOM 720 O O . PRO A 1 92 ? 9.133 -2.515 -10.978 1.00 81.50 92 PRO A O 1
ATOM 723 N N . GLY A 1 93 ? 11.099 -2.336 -9.904 1.00 75.19 93 GLY A N 1
ATOM 724 C CA . GLY A 1 93 ? 11.909 -2.090 -11.110 1.00 75.19 93 GLY A CA 1
ATOM 725 C C . GLY A 1 93 ? 11.954 -0.625 -11.560 1.00 75.19 93 GLY A C 1
ATOM 726 O O . GLY A 1 93 ? 12.508 -0.303 -12.611 1.00 75.19 93 GLY A O 1
ATOM 727 N N . THR A 1 94 ? 11.386 0.294 -10.778 1.00 75.19 94 THR A N 1
ATOM 728 C CA . THR A 1 94 ? 11.353 1.725 -11.128 1.00 75.19 94 THR A CA 1
ATOM 729 C C . THR A 1 94 ? 12.592 2.491 -10.654 1.00 75.19 94 THR A C 1
ATOM 731 O O . THR A 1 94 ? 12.851 3.611 -11.084 1.00 75.19 94 THR A O 1
ATOM 734 N N . GLU A 1 95 ? 13.413 1.882 -9.803 1.00 65.56 95 GLU A N 1
ATOM 735 C CA . GLU A 1 95 ? 14.535 2.528 -9.118 1.00 65.56 95 GLU A CA 1
ATOM 736 C C . GLU A 1 95 ? 15.692 2.856 -10.061 1.00 65.56 95 GLU A C 1
ATOM 738 O O . GLU A 1 95 ? 16.333 3.889 -9.897 1.00 65.56 95 GLU A O 1
ATOM 743 N N . ALA A 1 96 ? 15.910 2.036 -11.092 1.00 59.06 96 ALA A N 1
ATOM 744 C CA . ALA A 1 96 ? 16.873 2.342 -12.146 1.00 59.06 96 ALA A CA 1
ATOM 745 C C . ALA A 1 96 ? 16.497 3.634 -12.896 1.00 59.06 96 ALA A C 1
ATOM 747 O O . ALA A 1 96 ? 17.370 4.433 -13.230 1.00 59.06 96 ALA A O 1
ATOM 748 N N . LYS A 1 97 ? 15.194 3.882 -13.102 1.00 60.28 97 LYS A N 1
ATOM 749 C CA . LYS A 1 97 ? 14.697 5.099 -13.761 1.00 60.28 97 LYS A CA 1
ATOM 750 C C . LYS A 1 97 ? 14.820 6.327 -12.854 1.00 60.28 97 LYS A C 1
ATOM 752 O O . LYS A 1 97 ? 15.183 7.400 -13.328 1.00 60.28 97 LYS A O 1
ATOM 757 N N . THR A 1 98 ? 14.565 6.176 -11.554 1.00 58.38 98 THR A N 1
ATOM 758 C CA . THR A 1 98 ? 14.712 7.271 -10.580 1.00 58.38 98 THR A CA 1
ATOM 759 C C . THR A 1 98 ? 16.179 7.638 -10.347 1.00 58.38 98 THR A C 1
ATOM 761 O O . THR A 1 98 ? 16.515 8.817 -10.372 1.00 58.38 98 THR A O 1
ATOM 764 N N . ALA A 1 99 ? 17.069 6.651 -10.210 1.00 55.75 99 ALA A N 1
ATOM 765 C CA . ALA A 1 99 ? 18.508 6.891 -10.085 1.00 55.75 99 ALA A CA 1
ATOM 766 C C . ALA A 1 99 ? 19.088 7.565 -11.343 1.00 55.75 99 ALA A C 1
ATOM 768 O O . ALA A 1 99 ? 19.909 8.474 -11.236 1.00 55.75 99 ALA A O 1
ATOM 769 N N . TYR A 1 100 ? 18.610 7.179 -12.534 1.00 53.91 100 TYR A N 1
ATOM 770 C CA . TYR A 1 100 ? 18.932 7.865 -13.788 1.00 53.91 100 TYR A CA 1
ATOM 771 C C . TYR A 1 100 ? 18.508 9.347 -13.760 1.00 53.91 100 TYR A C 1
ATOM 773 O O . TYR A 1 100 ? 19.286 10.219 -14.141 1.00 53.91 100 TYR A O 1
ATOM 781 N N . ARG A 1 101 ? 17.305 9.654 -13.252 1.00 58.19 101 ARG A N 1
ATOM 782 C CA . ARG A 1 101 ? 16.793 11.028 -13.105 1.00 58.19 101 ARG A CA 1
ATOM 783 C C . ARG A 1 101 ? 17.636 11.874 -12.151 1.00 58.19 101 ARG A C 1
ATOM 785 O O . ARG A 1 101 ? 18.011 12.984 -12.514 1.00 58.19 101 ARG A O 1
ATOM 792 N N . GLU A 1 102 ? 17.952 11.355 -10.966 1.00 56.59 102 GLU A N 1
ATOM 793 C CA . GLU A 1 102 ? 18.750 12.078 -9.964 1.00 56.59 102 GLU A CA 1
ATOM 794 C C . GLU A 1 102 ? 20.144 12.435 -10.496 1.00 56.59 102 GLU A C 1
ATOM 796 O O . GLU A 1 102 ? 20.661 13.516 -10.221 1.00 56.59 102 GLU A O 1
ATOM 801 N N . GLN A 1 103 ? 20.734 11.565 -11.318 1.00 53.56 103 GLN A N 1
ATOM 802 C CA . GLN A 1 103 ? 22.015 11.833 -11.973 1.00 53.56 103 GLN A CA 1
ATOM 803 C C . GLN A 1 103 ? 21.898 12.880 -13.093 1.00 53.56 103 GLN A C 1
ATOM 805 O O . GLN A 1 103 ? 22.795 13.708 -13.248 1.00 53.56 103 GLN A O 1
ATOM 810 N N . HIS A 1 104 ? 20.792 12.876 -13.842 1.00 51.41 104 HIS A N 1
ATOM 811 C CA . HIS A 1 104 ? 20.563 13.782 -14.970 1.00 51.41 104 HIS A CA 1
ATOM 812 C C . HIS A 1 104 ? 20.149 15.203 -14.534 1.00 51.41 104 HIS A C 1
ATOM 814 O O . HIS A 1 104 ? 20.545 16.184 -15.163 1.00 51.41 104 HIS A O 1
ATOM 820 N N . GLU A 1 105 ? 19.378 15.339 -13.449 1.00 53.34 105 GLU A N 1
ATOM 821 C CA . GLU A 1 105 ? 18.958 16.634 -12.883 1.00 53.34 105 GLU A CA 1
ATOM 822 C C . GLU A 1 105 ? 20.099 17.351 -12.137 1.00 53.34 105 GLU A C 1
ATOM 824 O O . GLU A 1 105 ? 20.109 18.577 -12.057 1.00 53.34 105 GLU A O 1
ATOM 829 N N . GLN A 1 106 ? 21.114 16.621 -11.661 1.00 53.38 106 GLN A N 1
ATOM 830 C CA . GLN A 1 106 ? 22.309 17.195 -11.022 1.00 53.38 106 GLN A CA 1
ATOM 831 C C . GLN A 1 106 ? 23.313 17.821 -12.009 1.00 53.38 106 GLN A C 1
ATOM 833 O O . GLN A 1 106 ? 24.425 18.169 -11.613 1.00 53.38 106 GLN A O 1
ATOM 838 N N . GLY A 1 107 ? 22.963 17.960 -13.292 1.00 43.09 107 GLY A N 1
ATOM 839 C CA . GLY A 1 107 ? 23.823 18.600 -14.292 1.00 43.09 107 GLY A CA 1
ATOM 840 C C . GLY A 1 107 ? 25.133 17.856 -14.562 1.00 43.09 107 GLY A C 1
ATOM 841 O O . GLY A 1 107 ? 26.020 18.401 -15.218 1.00 43.09 107 GLY A O 1
ATOM 842 N N . LYS A 1 108 ? 25.275 16.611 -14.085 1.00 38.66 108 LYS A N 1
ATOM 843 C CA . LYS A 1 108 ? 26.403 15.760 -14.453 1.00 38.66 108 LYS A CA 1
ATOM 844 C C . LYS A 1 108 ? 26.199 15.311 -15.890 1.00 38.66 108 LYS A C 1
ATOM 846 O O . LYS A 1 108 ? 25.362 14.460 -16.185 1.00 38.66 108 LYS A O 1
ATOM 851 N N . CYS A 1 109 ? 26.953 15.933 -16.790 1.00 39.59 109 CYS A N 1
ATOM 852 C CA . CYS A 1 109 ? 26.981 15.571 -18.193 1.00 39.59 109 CYS A CA 1
ATOM 853 C C . CYS A 1 109 ? 27.378 14.091 -18.312 1.00 39.59 109 CYS A C 1
ATOM 855 O O . CYS A 1 109 ? 28.409 13.674 -17.783 1.00 39.59 109 CYS A O 1
ATOM 857 N N . ILE A 1 110 ? 26.548 13.308 -19.006 1.00 43.84 110 ILE A N 1
ATOM 858 C CA . ILE A 1 110 ? 26.678 11.856 -19.234 1.00 43.84 110 ILE A CA 1
ATOM 859 C C . ILE A 1 110 ? 28.084 11.457 -19.714 1.00 43.84 110 ILE A C 1
ATOM 861 O O . ILE A 1 110 ? 28.519 10.328 -19.501 1.00 43.84 110 ILE A O 1
ATOM 865 N N . THR A 1 111 ? 28.822 12.377 -20.331 1.00 45.38 111 THR A N 1
ATOM 866 C CA . THR A 1 111 ? 30.174 12.136 -20.826 1.00 45.38 111 THR A CA 1
ATOM 867 C C . THR A 1 111 ? 31.211 11.986 -19.711 1.00 45.38 111 THR A C 1
ATOM 869 O O . THR A 1 111 ? 32.005 11.063 -19.780 1.00 45.38 111 THR A O 1
ATOM 872 N N . GLU A 1 112 ? 31.181 12.759 -18.625 1.00 42.25 112 GLU A N 1
ATOM 873 C CA . GLU A 1 112 ? 32.316 12.775 -17.678 1.00 42.25 112 GLU A CA 1
ATOM 874 C C . GLU A 1 112 ? 32.362 11.576 -16.714 1.00 42.25 112 GLU A C 1
ATOM 876 O O . GLU A 1 112 ? 33.436 11.209 -16.251 1.00 42.25 112 GLU A O 1
ATOM 881 N N . VAL A 1 113 ? 31.237 10.898 -16.452 1.00 45.53 113 VAL A N 1
ATOM 882 C CA . VAL A 1 113 ? 31.205 9.703 -15.574 1.00 45.53 113 VAL A CA 1
ATOM 883 C C . VAL A 1 113 ? 31.312 8.390 -16.366 1.00 45.53 113 VAL A C 1
ATOM 885 O O . VAL A 1 113 ? 31.752 7.377 -15.824 1.00 45.53 113 VAL A O 1
ATOM 888 N N . LEU A 1 114 ? 30.960 8.392 -17.658 1.00 41.47 114 LEU A N 1
ATOM 889 C CA . LEU A 1 114 ? 31.075 7.214 -18.533 1.00 41.47 114 LEU A CA 1
ATOM 890 C C . LEU A 1 114 ? 32.351 7.205 -19.390 1.00 41.47 114 LEU A C 1
ATOM 892 O O . LEU A 1 114 ? 32.728 6.141 -19.887 1.00 41.47 114 LEU A O 1
ATOM 896 N N . GLU A 1 115 ? 33.033 8.341 -19.569 1.00 42.75 115 GLU A N 1
ATOM 897 C CA . GLU A 1 115 ? 34.281 8.402 -20.344 1.00 42.75 115 GLU A CA 1
ATOM 898 C C . GLU A 1 115 ? 35.533 8.027 -19.549 1.00 42.75 115 GLU A C 1
ATOM 900 O O . GLU A 1 115 ? 36.473 7.515 -20.154 1.00 42.75 115 GLU A O 1
ATOM 905 N N . GLU A 1 116 ? 35.557 8.185 -18.222 1.00 43.03 116 GLU A N 1
ATOM 906 C CA . GLU A 1 116 ? 36.767 7.867 -17.447 1.00 43.03 116 GLU A CA 1
ATOM 907 C C . GLU A 1 116 ? 37.008 6.366 -17.238 1.00 43.03 116 GLU A C 1
ATOM 909 O O . GLU A 1 116 ? 38.107 5.980 -16.856 1.00 43.03 116 GLU A O 1
ATOM 914 N N . ASN A 1 117 ? 36.052 5.491 -17.576 1.00 47.38 117 ASN A N 1
ATOM 915 C CA . ASN A 1 117 ? 36.292 4.048 -17.628 1.00 47.38 117 ASN A CA 1
ATOM 916 C C . ASN A 1 117 ? 35.570 3.384 -18.824 1.00 47.38 117 ASN A C 1
ATOM 918 O O . ASN A 1 117 ? 34.489 2.813 -18.706 1.00 47.38 117 ASN A O 1
ATOM 922 N N . TYR A 1 118 ? 36.247 3.366 -19.978 1.00 39.31 118 TYR A N 1
ATOM 923 C CA . TYR A 1 118 ? 36.207 2.272 -20.971 1.00 39.31 118 TYR A CA 1
ATOM 924 C C . TYR A 1 118 ? 35.009 2.088 -21.944 1.00 39.31 118 TYR A C 1
ATOM 926 O O . TYR A 1 118 ? 35.124 1.244 -22.835 1.00 39.31 118 TYR A O 1
ATOM 934 N N . TRP A 1 119 ? 33.894 2.835 -21.883 1.00 39.47 119 TRP A N 1
ATOM 935 C CA . TRP A 1 119 ? 32.648 2.397 -22.566 1.00 39.47 119 TRP A CA 1
ATOM 936 C C . TRP A 1 119 ? 32.220 3.066 -23.888 1.00 39.47 119 TRP A C 1
ATOM 938 O O . TRP A 1 119 ? 31.293 2.570 -24.540 1.00 39.47 119 TRP A O 1
ATOM 948 N N . LYS A 1 120 ? 32.883 4.124 -24.373 1.00 40.28 120 LYS A N 1
ATOM 949 C CA . LYS A 1 120 ? 32.343 4.921 -25.502 1.00 40.28 120 LYS A CA 1
ATOM 950 C C . LYS A 1 120 ? 32.339 4.232 -26.879 1.00 40.28 120 LYS A C 1
ATOM 952 O O . LYS A 1 120 ? 31.610 4.656 -27.766 1.00 40.28 120 LYS A O 1
ATOM 957 N N . ALA A 1 121 ? 33.088 3.144 -27.063 1.00 45.12 121 ALA A N 1
ATOM 958 C CA . ALA A 1 121 ? 33.093 2.378 -28.320 1.00 45.12 121 ALA A CA 1
ATOM 959 C C . ALA A 1 121 ? 32.261 1.081 -28.268 1.00 45.12 121 ALA A C 1
ATOM 961 O O . ALA A 1 121 ? 32.038 0.446 -29.297 1.00 45.12 121 ALA A O 1
ATOM 962 N N . MET A 1 122 ? 31.796 0.673 -27.083 1.00 43.84 122 MET A N 1
ATOM 963 C CA . MET A 1 122 ? 31.202 -0.651 -26.859 1.00 43.84 122 MET A CA 1
ATOM 964 C C . MET A 1 122 ? 29.727 -0.552 -26.379 1.00 43.84 122 MET A C 1
ATOM 966 O O . MET A 1 122 ? 28.973 -1.519 -26.481 1.00 43.84 122 MET A O 1
ATOM 970 N N . SER A 1 123 ? 29.270 0.644 -25.976 1.00 47.19 123 SER A N 1
ATOM 971 C CA . SER A 1 123 ? 27.923 0.942 -25.452 1.00 47.19 123 SER A CA 1
ATOM 972 C C . SER A 1 123 ? 26.767 0.675 -26.431 1.00 47.19 123 SER A C 1
ATOM 974 O O . SER A 1 123 ? 25.817 -0.038 -26.103 1.00 47.19 123 SER A O 1
ATOM 976 N N . ASP A 1 124 ? 26.850 1.166 -27.668 1.00 45.38 124 ASP A N 1
ATOM 977 C CA . ASP A 1 124 ? 25.642 1.267 -28.507 1.00 45.38 124 ASP A CA 1
ATOM 978 C C . ASP A 1 124 ? 25.234 -0.037 -29.206 1.00 45.38 124 ASP A C 1
ATOM 980 O O . ASP A 1 124 ? 24.098 -0.169 -29.658 1.00 45.38 124 ASP A O 1
ATOM 984 N N . LYS A 1 125 ? 26.130 -1.032 -29.269 1.00 44.84 125 LYS A N 1
ATOM 985 C CA . LYS A 1 125 ? 25.848 -2.349 -29.874 1.00 44.84 125 LYS A CA 1
ATOM 986 C C . LYS A 1 125 ? 25.821 -3.514 -28.883 1.00 44.84 125 LYS A C 1
ATOM 988 O O . LYS A 1 125 ? 25.231 -4.541 -29.206 1.00 44.84 125 LYS A O 1
ATOM 993 N N . LEU A 1 126 ? 26.435 -3.379 -27.704 1.00 44.84 126 LEU A N 1
ATOM 994 C CA . LEU A 1 126 ? 26.525 -4.454 -26.706 1.00 44.84 126 LEU A CA 1
ATOM 995 C C . LEU A 1 126 ? 25.837 -4.097 -25.387 1.00 44.84 126 LEU A C 1
ATOM 997 O O . LEU A 1 126 ? 25.156 -4.949 -24.829 1.00 44.84 126 LEU A O 1
ATOM 1001 N N . VAL A 1 127 ? 25.949 -2.857 -24.901 1.00 44.28 127 VAL A N 1
ATOM 1002 C CA . VAL A 1 127 ? 25.408 -2.489 -23.580 1.00 44.28 127 VAL A CA 1
ATOM 1003 C C . VAL A 1 127 ? 23.911 -2.304 -23.620 1.00 44.28 127 VAL A C 1
ATOM 1005 O O . VAL A 1 127 ? 23.259 -2.750 -22.696 1.00 44.28 127 VAL A O 1
ATOM 1008 N N . LYS A 1 128 ? 23.334 -1.730 -24.675 1.00 46.91 128 LYS A N 1
ATOM 1009 C CA . LYS A 1 128 ? 21.876 -1.575 -24.747 1.00 46.91 128 LYS A CA 1
ATOM 1010 C C . LYS A 1 128 ? 21.118 -2.914 -24.633 1.00 46.91 128 LYS A C 1
ATOM 1012 O O . LYS A 1 128 ? 20.325 -3.041 -23.706 1.00 46.91 128 LYS A O 1
ATOM 1017 N N . PRO A 1 129 ? 21.429 -3.959 -25.430 1.00 52.59 129 PRO A N 1
ATOM 1018 C CA . PRO A 1 129 ? 20.782 -5.261 -25.267 1.00 52.59 129 PRO A CA 1
ATOM 1019 C C . PRO A 1 129 ? 21.188 -5.987 -23.976 1.00 52.59 129 PRO A C 1
ATOM 1021 O O . PRO A 1 129 ? 20.411 -6.789 -23.471 1.00 52.59 129 PRO A O 1
ATOM 1024 N N . VAL A 1 130 ? 22.379 -5.730 -23.418 1.00 48.56 130 VAL A N 1
ATOM 1025 C CA . VAL A 1 130 ? 22.812 -6.323 -22.138 1.00 48.56 130 VAL A CA 1
ATOM 1026 C C . VAL A 1 130 ? 22.172 -5.629 -20.938 1.00 48.56 130 VAL A C 1
ATOM 1028 O O . VAL A 1 130 ? 21.846 -6.317 -19.986 1.00 48.56 130 VAL A O 1
ATOM 1031 N N . ALA A 1 131 ? 21.944 -4.319 -20.980 1.00 46.41 131 ALA A N 1
ATOM 1032 C CA . ALA A 1 131 ? 21.278 -3.518 -19.958 1.00 46.41 131 ALA A CA 1
ATOM 1033 C C . ALA A 1 131 ? 19.762 -3.716 -20.003 1.00 46.41 131 ALA A C 1
ATOM 1035 O O . ALA A 1 131 ? 19.148 -3.843 -18.953 1.00 46.41 131 ALA A O 1
ATOM 1036 N N . GLU A 1 132 ? 19.169 -3.827 -21.197 1.00 51.22 132 GLU A N 1
ATOM 1037 C CA . GLU A 1 132 ? 17.776 -4.253 -21.374 1.00 51.22 132 GLU A CA 1
ATOM 1038 C C . GLU A 1 132 ? 17.592 -5.685 -20.854 1.00 51.22 132 GLU A C 1
ATOM 1040 O O . GLU A 1 132 ? 16.695 -5.921 -20.049 1.00 51.22 132 GLU A O 1
ATOM 1045 N N . LYS A 1 133 ? 18.507 -6.614 -21.184 1.00 51.75 133 LYS A N 1
ATOM 1046 C CA . LYS A 1 133 ? 18.510 -7.960 -20.587 1.00 51.75 133 LYS A CA 1
ATOM 1047 C C . LYS A 1 133 ? 18.781 -7.947 -19.090 1.00 51.75 133 LYS A C 1
ATOM 1049 O O . LYS A 1 133 ? 18.172 -8.731 -18.387 1.00 51.75 133 LYS A O 1
ATOM 1054 N N . LEU A 1 134 ? 19.678 -7.110 -18.572 1.00 47.72 134 LEU A N 1
ATOM 1055 C CA . LEU A 1 134 ? 19.962 -7.018 -17.135 1.00 47.72 134 LEU A CA 1
ATOM 1056 C C . LEU A 1 134 ? 18.768 -6.451 -16.384 1.00 47.72 134 LEU A C 1
ATOM 1058 O O . LEU A 1 134 ? 18.460 -6.978 -15.328 1.00 47.72 134 LEU A O 1
ATOM 1062 N N . ALA A 1 135 ? 18.081 -5.454 -16.941 1.00 50.72 135 ALA A N 1
ATOM 1063 C CA . ALA A 1 135 ? 16.824 -4.937 -16.420 1.00 50.72 135 ALA A CA 1
ATOM 1064 C C . ALA A 1 135 ? 15.750 -6.034 -16.415 1.00 50.72 135 ALA A C 1
ATOM 1066 O O . ALA A 1 135 ? 15.096 -6.243 -15.397 1.00 50.72 135 ALA A O 1
ATOM 1067 N N . GLU A 1 136 ? 15.640 -6.800 -17.504 1.00 51.22 136 GLU A N 1
ATOM 1068 C CA . GLU A 1 136 ? 14.758 -7.965 -17.617 1.00 51.22 136 GLU A CA 1
ATOM 1069 C C . GLU A 1 136 ? 15.140 -9.069 -16.612 1.00 51.22 136 GLU A C 1
ATOM 1071 O O . GLU A 1 136 ? 14.267 -9.642 -15.965 1.00 51.22 136 GLU A O 1
ATOM 1076 N N . TYR A 1 137 ? 16.434 -9.311 -16.381 1.00 49.62 137 TYR A N 1
ATOM 1077 C CA . TYR A 1 137 ? 16.953 -10.249 -15.383 1.00 49.62 137 TYR A CA 1
ATOM 1078 C C . TYR A 1 137 ? 16.766 -9.743 -13.958 1.00 49.62 137 TYR A C 1
ATOM 1080 O O . TYR A 1 137 ? 16.487 -10.559 -13.095 1.00 49.62 137 TYR A O 1
ATOM 1088 N N . THR A 1 138 ? 16.882 -8.445 -13.673 1.00 50.00 138 THR A N 1
ATOM 1089 C CA . THR A 1 138 ? 16.597 -7.873 -12.349 1.00 50.00 138 THR A CA 1
ATOM 1090 C C . THR A 1 138 ? 15.107 -7.828 -12.069 1.00 50.00 138 THR A C 1
ATOM 1092 O O . THR A 1 138 ? 14.721 -8.027 -10.924 1.00 50.00 138 THR A O 1
ATOM 1095 N N . ASP A 1 139 ? 14.268 -7.638 -13.087 1.00 50.38 139 ASP A N 1
ATOM 1096 C CA . ASP A 1 139 ? 12.816 -7.764 -12.981 1.00 50.38 139 ASP A CA 1
ATOM 1097 C C . ASP A 1 139 ? 12.422 -9.227 -12.772 1.00 50.38 139 ASP A C 1
ATOM 1099 O O . ASP A 1 139 ? 11.583 -9.512 -11.922 1.00 50.38 139 ASP A O 1
ATOM 1103 N N . THR A 1 140 ? 13.075 -10.158 -13.473 1.00 48.72 140 THR A N 1
ATOM 1104 C CA . THR A 1 140 ? 12.875 -11.608 -13.327 1.00 48.72 140 THR A CA 1
ATOM 1105 C C . THR A 1 140 ? 13.439 -12.124 -12.005 1.00 48.72 140 THR A C 1
ATOM 1107 O O . THR A 1 140 ? 12.812 -12.953 -11.362 1.00 48.72 140 THR A O 1
ATOM 1110 N N . LEU A 1 141 ? 14.574 -11.607 -11.533 1.00 44.78 141 LEU A N 1
ATOM 1111 C CA . LEU A 1 141 ? 15.142 -11.917 -10.223 1.00 44.78 141 LEU A CA 1
ATOM 1112 C C . LEU A 1 141 ? 14.317 -11.274 -9.122 1.00 44.78 141 LEU A C 1
ATOM 1114 O O . LEU A 1 141 ? 14.02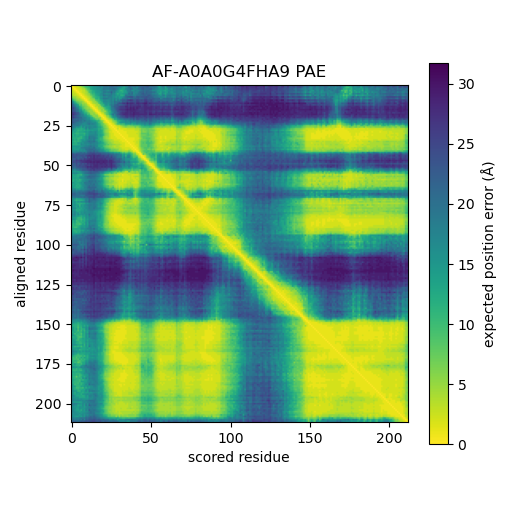6 -11.950 -8.157 1.00 44.78 141 LEU A O 1
ATOM 1118 N N . SER A 1 142 ? 13.865 -10.029 -9.245 1.00 49.94 142 SER A N 1
ATOM 1119 C CA . SER A 1 142 ? 12.941 -9.424 -8.271 1.00 49.94 142 SER A CA 1
ATOM 1120 C C . SER A 1 142 ? 11.603 -10.168 -8.237 1.00 49.94 142 SER A C 1
ATOM 1122 O O . SER A 1 142 ? 11.004 -10.310 -7.174 1.00 49.94 142 SER A O 1
ATOM 1124 N N . PHE A 1 143 ? 11.165 -10.692 -9.384 1.00 47.16 143 PHE A N 1
ATOM 1125 C CA . PHE A 1 143 ? 10.013 -11.581 -9.518 1.00 47.16 143 PHE A CA 1
ATOM 1126 C C . PHE A 1 143 ? 10.251 -12.951 -8.863 1.00 47.16 143 PHE A C 1
ATOM 1128 O O . PHE A 1 143 ? 9.395 -13.416 -8.118 1.00 47.16 143 PHE A O 1
ATOM 1135 N N . MET A 1 144 ? 11.409 -13.576 -9.089 1.00 41.97 144 MET A N 1
ATOM 1136 C CA . MET A 1 144 ? 11.762 -14.897 -8.554 1.00 41.97 144 MET A CA 1
ATOM 1137 C C . MET A 1 144 ? 12.181 -14.866 -7.082 1.00 41.97 144 MET A C 1
ATOM 1139 O O . MET A 1 144 ? 12.001 -15.853 -6.382 1.00 41.97 144 MET A O 1
ATOM 1143 N N . THR A 1 145 ? 12.756 -13.760 -6.614 1.00 49.66 145 THR A N 1
ATOM 1144 C CA . THR A 1 145 ? 13.277 -13.609 -5.246 1.00 49.66 145 THR A CA 1
ATOM 1145 C C . THR A 1 145 ? 12.287 -12.926 -4.312 1.00 49.66 145 THR A C 1
ATOM 1147 O O . THR A 1 145 ? 12.521 -12.906 -3.110 1.00 49.66 145 THR A O 1
ATOM 1150 N N . GLY A 1 146 ? 11.208 -12.318 -4.827 1.00 52.75 146 GLY A N 1
ATOM 1151 C CA . GLY A 1 146 ? 10.159 -11.680 -4.021 1.00 52.75 146 GLY A CA 1
ATOM 1152 C C . GLY A 1 146 ? 10.612 -10.492 -3.158 1.00 52.75 146 GLY A C 1
ATOM 1153 O O . GLY A 1 146 ? 9.770 -9.847 -2.533 1.00 52.75 146 GLY A O 1
ATOM 1154 N N . LEU A 1 147 ? 11.906 -10.153 -3.156 1.00 57.06 147 LEU A N 1
ATOM 1155 C CA . LEU A 1 147 ? 12.556 -9.280 -2.172 1.00 57.06 147 LEU A CA 1
ATOM 1156 C C . LEU A 1 147 ? 11.927 -7.886 -2.066 1.00 57.06 147 LEU A C 1
ATOM 1158 O O . LEU A 1 147 ? 11.857 -7.318 -0.982 1.00 57.06 147 LEU A O 1
ATOM 1162 N N . ARG A 1 148 ? 11.438 -7.326 -3.178 1.00 65.50 148 ARG A N 1
ATOM 1163 C CA . ARG A 1 148 ? 10.775 -6.006 -3.180 1.00 65.50 148 ARG A CA 1
ATOM 1164 C C . ARG A 1 148 ? 9.258 -6.062 -3.090 1.00 65.50 148 ARG A C 1
ATOM 1166 O O . ARG A 1 148 ? 8.626 -5.074 -2.719 1.00 65.50 148 ARG A O 1
ATOM 1173 N N . VAL A 1 149 ? 8.668 -7.212 -3.406 1.00 74.06 149 VAL A N 1
ATOM 1174 C CA . VAL A 1 149 ? 7.227 -7.432 -3.245 1.00 74.06 149 VAL A CA 1
ATOM 1175 C C . VAL A 1 149 ? 6.893 -7.407 -1.757 1.00 74.06 149 VAL A C 1
ATOM 1177 O O . VAL A 1 149 ? 5.992 -6.676 -1.353 1.00 74.06 149 VAL A O 1
ATOM 1180 N N . THR A 1 150 ? 7.665 -8.134 -0.950 1.00 83.81 150 THR A N 1
ATOM 1181 C CA . THR A 1 150 ? 7.492 -8.220 0.504 1.00 83.81 150 THR A CA 1
ATOM 1182 C C . THR A 1 150 ? 7.861 -6.920 1.211 1.00 83.81 150 THR A C 1
ATOM 1184 O O . THR A 1 150 ? 7.127 -6.484 2.093 1.00 83.81 150 THR A O 1
ATOM 1187 N N . GLU A 1 151 ? 8.934 -6.244 0.793 1.00 86.19 151 GLU A N 1
ATOM 1188 C CA . GLU A 1 151 ? 9.393 -5.018 1.456 1.00 86.19 151 GLU A CA 1
ATOM 1189 C C . GLU A 1 151 ? 8.342 -3.896 1.439 1.00 86.19 151 GLU A C 1
ATOM 1191 O O . GLU A 1 151 ? 8.022 -3.352 2.492 1.00 86.19 151 GLU A O 1
ATOM 1196 N N . HIS A 1 152 ? 7.725 -3.585 0.290 1.00 90.56 152 HIS A N 1
ATOM 1197 C CA . HIS A 1 152 ? 6.659 -2.568 0.254 1.00 90.56 152 HIS A CA 1
ATOM 1198 C C . HIS A 1 152 ? 5.420 -2.982 1.062 1.00 90.56 152 HIS A C 1
ATOM 1200 O O . HIS A 1 152 ? 4.724 -2.119 1.592 1.00 90.56 152 HIS A O 1
ATOM 1206 N N . VAL A 1 153 ? 5.145 -4.284 1.190 1.00 92.75 153 VAL A N 1
ATOM 1207 C CA . VAL A 1 153 ? 4.050 -4.776 2.037 1.00 92.75 153 VAL A CA 1
ATOM 1208 C C . VAL A 1 153 ? 4.359 -4.538 3.514 1.00 92.75 153 VAL A C 1
ATOM 1210 O O . VAL A 1 153 ? 3.498 -4.039 4.236 1.00 92.75 153 VAL A O 1
ATOM 1213 N N . PHE A 1 154 ? 5.584 -4.814 3.962 1.00 92.50 154 PHE A N 1
ATOM 1214 C CA . PHE A 1 154 ? 5.986 -4.521 5.338 1.00 92.50 154 PHE A CA 1
ATOM 1215 C C . PHE A 1 154 ? 6.033 -3.020 5.627 1.00 92.50 154 PHE A C 1
ATOM 1217 O O . PHE A 1 154 ? 5.538 -2.589 6.664 1.00 92.50 154 PHE A O 1
ATOM 1224 N N . GLN A 1 155 ? 6.516 -2.210 4.686 1.00 93.56 155 GLN A N 1
ATOM 1225 C CA . GLN A 1 155 ? 6.439 -0.751 4.796 1.00 93.56 155 GLN A CA 1
ATOM 1226 C C . GLN A 1 155 ? 4.990 -0.252 4.855 1.00 93.56 155 GLN A C 1
ATOM 1228 O O . GLN A 1 155 ? 4.704 0.723 5.548 1.00 93.56 155 GLN A O 1
ATOM 1233 N N . ALA A 1 156 ? 4.059 -0.906 4.154 1.00 95.69 156 ALA A N 1
ATOM 1234 C CA . ALA A 1 156 ? 2.641 -0.584 4.261 1.00 95.69 156 ALA A CA 1
ATOM 1235 C C . ALA A 1 156 ? 2.083 -0.935 5.647 1.00 95.69 156 ALA A C 1
ATOM 1237 O O . ALA A 1 156 ? 1.354 -0.129 6.214 1.00 95.69 156 ALA A O 1
ATOM 1238 N N . LEU A 1 157 ? 2.461 -2.073 6.238 1.00 96.00 157 LEU A N 1
ATOM 1239 C CA . LEU A 1 157 ? 2.089 -2.400 7.622 1.00 96.00 157 LEU A CA 1
ATOM 1240 C C . LEU A 1 157 ? 2.643 -1.366 8.608 1.00 96.00 157 LEU A C 1
ATOM 1242 O O . LEU A 1 157 ? 1.894 -0.843 9.428 1.00 96.00 157 LEU A O 1
ATOM 1246 N N . GLU A 1 158 ? 3.922 -1.014 8.484 1.00 95.44 158 GLU A N 1
ATOM 1247 C CA . GLU A 1 158 ? 4.566 0.022 9.299 1.00 95.44 158 GLU A CA 1
ATOM 1248 C C . GLU A 1 158 ? 3.869 1.381 9.148 1.00 95.44 158 GLU A C 1
ATOM 1250 O O . GLU A 1 158 ? 3.672 2.088 10.134 1.00 95.44 158 GLU A O 1
ATOM 1255 N N . TYR A 1 159 ? 3.434 1.732 7.937 1.00 96.12 159 TYR A N 1
ATOM 1256 C CA . TYR A 1 159 ? 2.645 2.933 7.674 1.00 96.12 159 TYR A CA 1
ATOM 1257 C C . TYR A 1 159 ? 1.292 2.915 8.403 1.00 96.12 159 TYR A C 1
ATOM 1259 O O . TYR A 1 159 ? 0.938 3.896 9.060 1.00 96.12 159 TYR A O 1
ATOM 1267 N N . LEU A 1 160 ? 0.555 1.802 8.333 1.00 97.19 160 LEU A N 1
ATOM 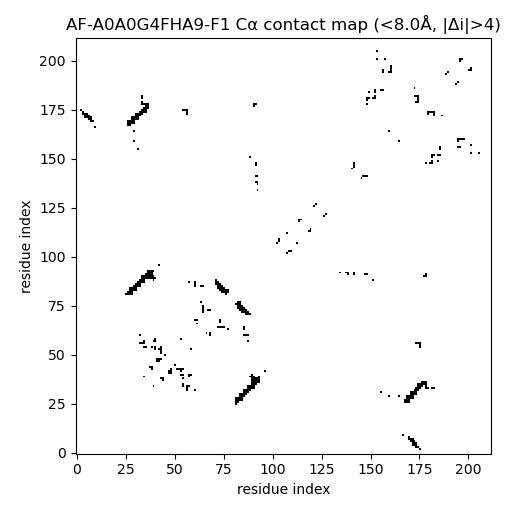1268 C CA . LEU A 1 160 ? -0.724 1.648 9.034 1.00 97.19 160 LEU A CA 1
ATOM 1269 C C . LEU A 1 160 ? -0.540 1.710 10.560 1.00 97.19 160 LEU A C 1
ATOM 1271 O O . LEU A 1 160 ? -1.338 2.345 11.251 1.00 97.19 160 LEU A O 1
ATOM 1275 N N . MET A 1 161 ? 0.536 1.113 11.083 1.00 95.88 161 MET A N 1
ATOM 1276 C CA . MET A 1 161 ? 0.894 1.165 12.505 1.00 95.88 161 MET A CA 1
ATOM 1277 C C . MET A 1 161 ? 1.273 2.578 12.955 1.00 95.88 161 MET A C 1
ATOM 1279 O O . MET A 1 161 ? 0.769 3.054 13.970 1.00 95.88 161 MET A O 1
ATOM 1283 N N . LYS A 1 162 ? 2.132 3.269 12.194 1.00 95.38 162 LYS A N 1
ATOM 1284 C CA . LYS A 1 162 ? 2.598 4.636 12.482 1.00 95.38 162 LYS A CA 1
ATOM 1285 C C . LYS A 1 162 ? 1.433 5.603 12.686 1.00 95.38 162 LYS A C 1
ATOM 1287 O O . LYS A 1 162 ? 1.506 6.476 13.545 1.00 95.38 162 LYS A O 1
ATOM 1292 N N . HIS A 1 163 ? 0.373 5.444 11.900 1.00 95.50 163 HIS A N 1
ATOM 1293 C CA . HIS A 1 163 ? -0.820 6.294 11.950 1.00 95.50 163 HIS A CA 1
ATOM 1294 C C . HIS A 1 163 ? -1.937 5.738 12.842 1.00 95.50 163 HIS A C 1
ATOM 1296 O O . HIS A 1 163 ? -3.047 6.276 12.870 1.00 95.50 163 HIS A O 1
ATOM 1302 N N . GLY A 1 164 ? -1.645 4.673 13.594 1.00 94.88 164 GLY A N 1
ATOM 1303 C CA . GLY A 1 164 ? -2.554 4.096 14.575 1.00 94.88 164 GLY A CA 1
ATOM 1304 C C . GLY A 1 164 ? -3.868 3.638 13.955 1.00 94.88 164 GLY A C 1
ATOM 1305 O O . GLY A 1 164 ? -4.929 3.961 14.491 1.00 94.88 164 GLY A O 1
ATOM 1306 N N . MET A 1 165 ? -3.821 2.952 12.808 1.00 95.88 165 MET A N 1
ATOM 1307 C CA . MET A 1 165 ? -5.017 2.355 12.214 1.00 95.88 165 MET A CA 1
ATOM 1308 C C . MET A 1 165 ? -5.647 1.358 13.199 1.00 95.88 165 MET A C 1
ATOM 1310 O O . MET A 1 165 ? -4.970 0.511 13.778 1.00 95.88 165 MET A O 1
ATOM 1314 N N . THR A 1 166 ? -6.963 1.442 13.361 1.00 93.88 166 THR A N 1
ATOM 1315 C CA . THR A 1 166 ? -7.761 0.587 14.243 1.00 93.88 166 THR A CA 1
ATOM 1316 C C . THR A 1 166 ? -8.795 -0.215 13.451 1.00 93.88 166 THR A C 1
ATOM 1318 O O . THR A 1 166 ? -9.032 0.031 12.270 1.00 93.88 166 THR A O 1
ATOM 1321 N N . ALA A 1 167 ? -9.476 -1.151 14.118 1.00 91.06 167 ALA A N 1
ATOM 1322 C CA . ALA A 1 167 ? -10.574 -1.916 13.522 1.00 91.06 167 ALA A CA 1
ATOM 1323 C C . ALA A 1 167 ? -11.803 -1.061 13.143 1.00 91.06 167 ALA A C 1
ATOM 1325 O O . ALA A 1 167 ? -12.632 -1.512 12.357 1.00 91.06 167 ALA A O 1
ATOM 1326 N N . ASN A 1 168 ? -11.922 0.158 13.685 1.00 92.69 168 ASN A N 1
ATOM 1327 C CA . ASN A 1 168 ? -13.002 1.088 13.346 1.00 92.69 168 ASN A CA 1
ATOM 1328 C C . ASN A 1 168 ? -12.707 1.902 12.077 1.00 92.69 168 ASN A C 1
ATOM 1330 O O . ASN A 1 168 ? -13.602 2.575 11.568 1.00 92.69 168 ASN A O 1
ATOM 1334 N N . ASP A 1 169 ? -11.472 1.859 11.574 1.00 95.38 169 ASP A N 1
ATOM 1335 C CA . ASP A 1 169 ? -11.059 2.564 10.366 1.00 95.38 169 ASP A CA 1
ATOM 1336 C C . ASP A 1 169 ? -11.316 1.733 9.103 1.00 95.38 169 ASP A C 1
ATOM 1338 O O . ASP A 1 169 ? -11.588 0.532 9.141 1.00 95.38 169 ASP A O 1
ATOM 1342 N N . ARG A 1 170 ? -11.231 2.385 7.943 1.00 95.69 170 ARG A N 1
ATOM 1343 C CA . ARG A 1 170 ? -11.430 1.755 6.633 1.00 95.69 170 ARG A CA 1
ATOM 1344 C C . ARG A 1 170 ? -10.111 1.650 5.901 1.00 95.69 170 ARG A C 1
ATOM 1346 O O . ARG A 1 170 ? -9.427 2.656 5.755 1.00 95.69 170 ARG A O 1
ATOM 1353 N N . LEU A 1 171 ? -9.802 0.471 5.374 1.00 96.94 171 LEU A N 1
ATOM 1354 C CA . LEU A 1 171 ? -8.614 0.244 4.559 1.00 96.94 171 LEU A CA 1
ATOM 1355 C C . LEU A 1 171 ? -8.992 -0.080 3.115 1.00 96.94 171 LEU A C 1
ATOM 1357 O O . LEU A 1 171 ? -9.758 -1.007 2.850 1.00 96.94 171 LEU A O 1
ATOM 1361 N N . TYR A 1 172 ? -8.396 0.665 2.191 1.00 96.50 172 TYR A N 1
ATOM 1362 C CA . TYR A 1 172 ? -8.452 0.431 0.756 1.00 96.50 172 TYR A CA 1
ATOM 1363 C C . TYR A 1 172 ? -7.055 0.043 0.285 1.00 96.50 172 TYR A C 1
ATOM 1365 O O . TYR A 1 172 ? -6.100 0.794 0.477 1.00 96.50 172 TYR A O 1
ATOM 1373 N N . ILE A 1 173 ? -6.938 -1.131 -0.331 1.00 96.56 173 ILE A N 1
ATOM 1374 C CA . ILE A 1 173 ? -5.678 -1.631 -0.882 1.00 96.56 173 ILE A CA 1
ATOM 1375 C C . ILE A 1 173 ? -5.851 -1.720 -2.393 1.00 96.56 173 ILE A C 1
ATOM 1377 O O . ILE A 1 173 ? -6.684 -2.486 -2.878 1.00 96.56 173 ILE A O 1
ATOM 1381 N N . ILE A 1 174 ? -5.074 -0.938 -3.136 1.00 95.38 174 ILE A N 1
ATOM 1382 C CA . ILE A 1 174 ? -5.160 -0.861 -4.595 1.00 95.38 174 ILE A CA 1
ATOM 1383 C C . ILE A 1 174 ? -3.809 -1.260 -5.173 1.00 95.38 174 ILE A C 1
ATOM 1385 O O . ILE A 1 174 ? -2.774 -0.742 -4.760 1.00 95.38 174 ILE A O 1
ATOM 1389 N N . GLY A 1 175 ? -3.822 -2.192 -6.122 1.00 92.69 175 GLY A N 1
ATOM 1390 C CA . GLY A 1 1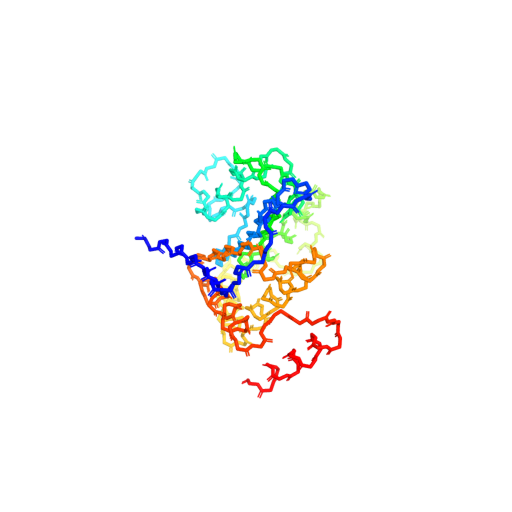75 ? -2.625 -2.680 -6.797 1.00 92.69 175 GLY A CA 1
ATOM 1391 C C . GLY A 1 175 ? -2.867 -2.871 -8.283 1.00 92.69 175 GLY A C 1
ATOM 1392 O O . GLY A 1 175 ? -3.921 -3.381 -8.672 1.00 92.69 175 GLY A O 1
ATOM 1393 N N . PHE A 1 176 ? -1.897 -2.497 -9.117 1.00 88.69 176 PHE A N 1
ATOM 1394 C CA . PHE A 1 176 ? -1.985 -2.669 -10.570 1.00 88.69 176 PHE A CA 1
ATOM 1395 C C . PHE A 1 176 ? -0.934 -3.641 -11.113 1.00 88.69 176 PHE A C 1
ATOM 1397 O O . PHE A 1 176 ? 0.216 -3.657 -10.677 1.00 88.69 176 PHE A O 1
ATOM 1404 N N . SER A 1 177 ? -1.326 -4.455 -12.102 1.00 87.62 177 SER A N 1
ATOM 1405 C CA . SER A 1 177 ? -0.453 -5.440 -12.754 1.00 87.62 177 SER A CA 1
ATOM 1406 C C . SER A 1 177 ? 0.261 -6.338 -11.723 1.00 87.62 177 SER A C 1
ATOM 1408 O O . SER A 1 177 ? -0.397 -6.974 -10.896 1.00 87.62 177 SER A O 1
ATOM 1410 N N . ARG A 1 178 ? 1.600 -6.370 -11.732 1.00 78.62 178 ARG A N 1
ATOM 1411 C CA . ARG A 1 178 ? 2.444 -7.142 -10.805 1.00 78.62 178 ARG A CA 1
ATOM 1412 C C . ARG A 1 178 ? 2.193 -6.796 -9.329 1.00 78.62 178 ARG A C 1
ATOM 1414 O O . ARG A 1 178 ? 2.270 -7.675 -8.474 1.00 78.62 178 ARG A O 1
ATOM 1421 N N . SER A 1 179 ? 1.790 -5.566 -9.026 1.00 88.12 179 SER A N 1
ATOM 1422 C CA . SER A 1 179 ? 1.525 -5.125 -7.655 1.00 88.12 179 SER A CA 1
ATOM 1423 C C . SER A 1 179 ? 0.176 -5.562 -7.092 1.00 88.12 179 SER A C 1
ATOM 1425 O O . SER A 1 179 ? -0.045 -5.462 -5.888 1.00 88.12 179 SER A O 1
ATOM 1427 N N . GLY A 1 180 ? -0.683 -6.190 -7.903 1.00 88.62 180 GLY A N 1
ATOM 1428 C CA . GLY A 1 180 ? -1.826 -6.942 -7.377 1.00 88.62 180 GLY A CA 1
ATOM 1429 C C . GLY A 1 180 ? -1.404 -8.077 -6.428 1.00 88.62 180 GLY A C 1
ATOM 1430 O O . GLY A 1 180 ? -2.146 -8.412 -5.505 1.00 88.62 180 GLY A O 1
ATOM 1431 N N . VAL A 1 181 ? -0.195 -8.632 -6.598 1.00 88.00 181 VAL A N 1
ATOM 1432 C CA . VAL A 1 181 ? 0.382 -9.615 -5.663 1.00 88.00 181 VAL A CA 1
ATOM 1433 C C . VAL A 1 181 ? 0.689 -8.968 -4.309 1.00 88.00 181 VAL A C 1
ATOM 1435 O O . VAL A 1 181 ? 0.342 -9.545 -3.283 1.00 88.00 181 VAL A O 1
ATOM 1438 N N . GLN A 1 182 ? 1.251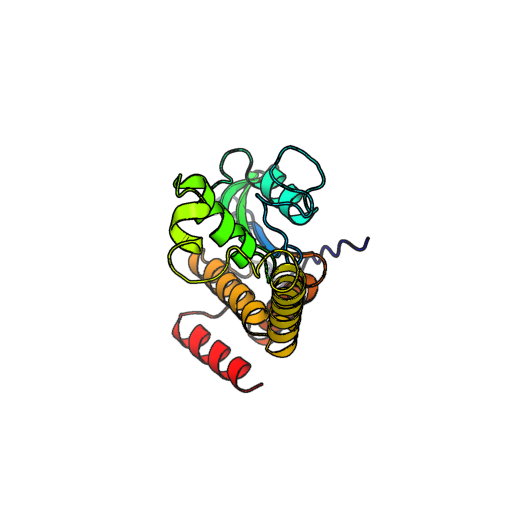 -7.753 -4.291 1.00 90.31 182 GLN A N 1
ATOM 1439 C CA . GLN A 1 182 ? 1.515 -6.997 -3.055 1.00 90.31 182 GLN A CA 1
ATOM 1440 C C . GLN A 1 182 ? 0.215 -6.704 -2.305 1.00 90.31 182 GLN A C 1
ATOM 1442 O O . GLN A 1 182 ? 0.125 -6.950 -1.105 1.00 90.31 182 GLN A O 1
ATOM 1447 N N . SER A 1 183 ? -0.828 -6.268 -3.021 1.00 94.25 183 SER A N 1
ATOM 1448 C CA . SER A 1 183 ? -2.141 -6.019 -2.421 1.00 94.25 183 SER A CA 1
ATOM 1449 C C . SER A 1 183 ? -2.740 -7.269 -1.778 1.00 94.25 183 SER A C 1
ATOM 1451 O O . SER A 1 183 ? -3.237 -7.204 -0.655 1.00 94.25 183 SER A O 1
ATOM 1453 N N . ARG A 1 184 ? -2.672 -8.415 -2.467 1.00 88.94 184 ARG A N 1
ATOM 1454 C CA . ARG A 1 184 ? -3.171 -9.696 -1.943 1.00 88.94 184 ARG A CA 1
ATOM 1455 C C . ARG A 1 184 ? -2.348 -10.199 -0.765 1.00 88.94 184 ARG A C 1
ATOM 1457 O O . ARG A 1 184 ? -2.926 -10.722 0.180 1.00 88.94 184 ARG A O 1
ATOM 1464 N N . LEU A 1 185 ? -1.029 -10.030 -0.806 1.00 90.88 185 LEU A N 1
ATOM 1465 C CA . LEU A 1 185 ? -0.151 -10.404 0.297 1.00 90.88 185 LEU A CA 1
ATOM 1466 C C . LEU A 1 185 ? -0.454 -9.565 1.543 1.00 90.88 185 LEU A C 1
ATOM 1468 O O . LEU A 1 185 ? -0.666 -10.133 2.610 1.00 90.88 185 LEU A O 1
ATOM 1472 N N . LEU A 1 186 ? -0.565 -8.239 1.402 1.00 94.06 186 LEU A N 1
ATOM 1473 C CA . LEU A 1 186 ? -0.958 -7.354 2.502 1.00 94.06 186 LEU A CA 1
ATOM 1474 C C . LEU A 1 186 ? -2.323 -7.753 3.075 1.00 94.06 186 LEU A C 1
ATOM 1476 O O . LEU A 1 186 ? -2.468 -7.883 4.288 1.00 94.06 186 LEU A O 1
ATOM 1480 N N . GLN A 1 187 ? -3.311 -7.998 2.209 1.00 94.75 187 GLN A N 1
ATOM 1481 C CA . GLN A 1 187 ? -4.631 -8.464 2.630 1.00 94.75 187 GLN A CA 1
ATOM 1482 C C . GLN A 1 187 ? -4.551 -9.795 3.390 1.00 94.75 187 GLN A C 1
ATOM 1484 O O . GLN A 1 187 ? -5.180 -9.931 4.435 1.00 94.75 187 GLN A O 1
ATOM 1489 N N . GLY A 1 188 ? -3.783 -10.765 2.886 1.00 89.06 188 GLY A N 1
ATOM 1490 C CA . GLY A 1 188 ? -3.609 -12.076 3.511 1.00 89.06 188 GLY A CA 1
ATOM 1491 C C . GLY A 1 188 ? -2.944 -11.991 4.883 1.00 89.06 188 GLY A C 1
ATOM 1492 O O . GLY A 1 188 ? -3.420 -12.621 5.828 1.00 89.06 188 GLY A O 1
ATOM 1493 N N . ILE A 1 189 ? -1.903 -11.163 5.017 1.00 91.19 189 ILE A N 1
ATOM 1494 C CA . ILE A 1 189 ? -1.246 -10.893 6.300 1.00 91.19 189 ILE A CA 1
ATOM 1495 C C . ILE A 1 189 ? -2.242 -10.282 7.284 1.00 91.19 189 ILE A C 1
ATOM 1497 O O . ILE A 1 189 ? -2.416 -10.818 8.373 1.00 91.19 189 ILE A O 1
ATOM 1501 N N . LEU A 1 190 ? -2.940 -9.212 6.894 1.00 93.12 190 LEU A N 1
ATOM 1502 C CA . LEU A 1 190 ? -3.907 -8.543 7.768 1.00 93.12 190 LEU A CA 1
ATOM 1503 C C . LEU A 1 190 ? -5.067 -9.465 8.165 1.00 93.12 190 LEU A C 1
ATOM 1505 O O . LEU A 1 190 ? -5.522 -9.414 9.302 1.00 93.12 190 LEU A O 1
ATOM 1509 N N . ALA A 1 191 ? -5.532 -10.324 7.256 1.00 90.31 191 ALA A N 1
ATOM 1510 C CA . ALA A 1 191 ? -6.600 -11.280 7.539 1.00 90.31 191 ALA A CA 1
ATOM 1511 C C . ALA A 1 191 ? -6.160 -12.410 8.484 1.00 90.31 191 ALA A C 1
ATOM 1513 O O . ALA A 1 191 ? -6.977 -12.911 9.251 1.00 90.31 191 ALA A O 1
ATOM 1514 N N . THR A 1 192 ? -4.888 -12.814 8.425 1.00 89.81 192 THR A N 1
ATOM 1515 C CA . THR A 1 192 ? -4.366 -13.957 9.192 1.00 89.81 192 THR A CA 1
ATOM 1516 C C . THR A 1 192 ? -3.803 -13.532 10.546 1.00 89.81 192 THR A C 1
ATOM 1518 O O . THR A 1 192 ? -4.063 -14.177 11.557 1.00 89.81 192 THR A O 1
ATOM 1521 N N . TYR A 1 193 ? -3.037 -12.443 10.567 1.00 90.38 193 TYR A N 1
ATOM 1522 C CA . TYR A 1 193 ? -2.264 -11.990 11.725 1.00 90.38 193 TYR A CA 1
ATOM 1523 C C . TYR A 1 193 ? -2.791 -10.687 12.335 1.00 90.38 193 TYR A C 1
ATOM 1525 O O . TYR A 1 193 ? -2.394 -10.334 13.443 1.00 90.38 193 TYR A O 1
ATOM 1533 N N . GLY A 1 194 ? -3.678 -9.968 11.640 1.00 93.06 194 GLY A N 1
ATOM 1534 C CA . GLY A 1 194 ? -4.065 -8.612 12.023 1.00 93.06 194 GLY A CA 1
ATOM 1535 C C . GLY A 1 194 ? -2.965 -7.582 11.748 1.00 93.06 194 GLY A C 1
ATOM 1536 O O . GLY A 1 194 ? -1.958 -7.869 11.097 1.00 93.06 194 GLY A O 1
ATOM 1537 N N . LEU A 1 195 ? -3.177 -6.353 12.230 1.00 94.50 195 LEU A N 1
ATOM 1538 C CA . LEU A 1 195 ? -2.144 -5.318 12.223 1.00 94.50 195 LEU A CA 1
ATOM 1539 C C . LEU A 1 195 ? -1.203 -5.543 13.420 1.00 94.50 195 LEU A C 1
ATOM 1541 O O . LEU A 1 195 ? -1.701 -5.632 14.545 1.00 94.50 195 LEU A O 1
ATOM 1545 N N . PRO A 1 196 ? 0.123 -5.630 13.217 1.00 92.69 196 PRO A N 1
ATOM 1546 C CA . PRO A 1 196 ? 1.066 -5.839 14.316 1.00 92.69 196 PRO A CA 1
ATOM 1547 C C . PRO A 1 196 ? 1.015 -4.712 15.350 1.00 92.69 196 PRO A C 1
ATOM 1549 O O . PRO A 1 196 ? 0.823 -3.549 14.992 1.00 92.69 196 PRO A O 1
ATOM 1552 N N . ALA A 1 197 ? 1.169 -5.049 16.634 1.00 90.44 197 ALA A N 1
ATOM 1553 C CA . ALA A 1 197 ? 0.995 -4.075 17.710 1.00 90.44 197 ALA A CA 1
ATOM 1554 C C . ALA A 1 197 ? 2.214 -3.154 17.862 1.00 90.44 197 ALA A C 1
ATOM 1556 O O . ALA A 1 197 ? 2.072 -1.979 18.198 1.00 90.44 197 ALA A O 1
ATOM 1557 N N . ASP A 1 198 ? 3.414 -3.680 17.602 1.00 92.00 198 ASP A N 1
ATOM 1558 C CA . ASP A 1 198 ? 4.667 -2.947 17.738 1.00 92.00 198 ASP A CA 1
ATOM 1559 C C . ASP A 1 198 ? 5.781 -3.464 16.804 1.00 92.00 198 ASP A C 1
ATOM 1561 O O . ASP A 1 198 ? 5.615 -4.389 16.002 1.00 92.00 198 ASP A O 1
ATOM 1565 N N . GLY A 1 199 ? 6.960 -2.840 16.895 1.00 85.88 199 GLY A N 1
ATOM 1566 C CA . GLY A 1 199 ? 8.115 -3.210 16.078 1.00 85.88 199 GLY A CA 1
ATOM 1567 C C . GLY A 1 199 ? 8.682 -4.607 16.369 1.00 85.88 199 GLY A C 1
ATOM 1568 O O . GLY A 1 199 ? 9.422 -5.139 15.543 1.00 85.88 199 GLY A O 1
ATOM 1569 N N . SER A 1 200 ? 8.384 -5.211 17.522 1.00 91.69 200 SER A N 1
ATOM 1570 C CA . SER A 1 200 ? 8.808 -6.576 17.844 1.00 91.69 200 SER A CA 1
ATOM 1571 C C . SER A 1 200 ? 7.948 -7.616 17.127 1.00 91.69 200 SER A C 1
ATOM 1573 O O . SER A 1 200 ? 8.511 -8.511 16.490 1.00 91.69 200 SER A O 1
ATOM 1575 N N . ASP A 1 201 ? 6.626 -7.422 17.105 1.00 91.38 201 ASP A N 1
ATOM 1576 C CA . ASP A 1 201 ? 5.699 -8.228 16.304 1.00 91.38 201 ASP A CA 1
ATOM 1577 C C . ASP A 1 201 ? 6.045 -8.131 14.815 1.00 91.38 20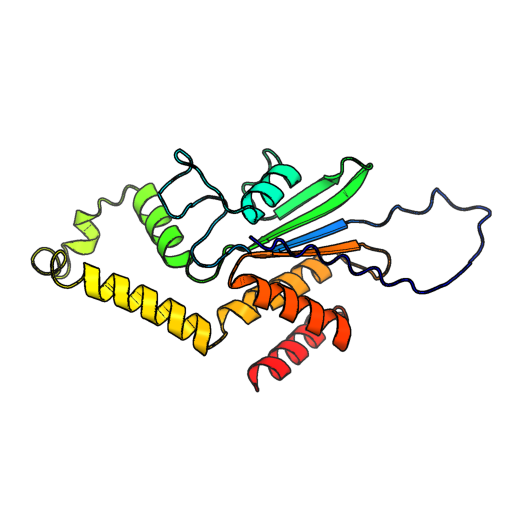1 ASP A C 1
ATOM 1579 O O . ASP A 1 201 ? 6.085 -9.140 14.109 1.00 91.38 201 ASP A O 1
ATOM 1583 N N . MET A 1 202 ? 6.388 -6.924 14.351 1.00 90.94 202 MET A N 1
ATOM 1584 C CA . MET A 1 202 ? 6.812 -6.690 12.972 1.00 90.94 202 MET A CA 1
ATOM 1585 C C . MET A 1 202 ? 8.072 -7.477 12.596 1.00 90.94 202 MET A C 1
ATOM 1587 O O . MET A 1 202 ? 8.127 -8.102 11.537 1.00 90.94 202 MET A O 1
ATOM 1591 N N . ARG A 1 203 ? 9.083 -7.506 13.474 1.00 87.94 203 ARG A N 1
ATOM 1592 C CA . ARG A 1 203 ? 10.289 -8.320 13.254 1.00 87.94 203 ARG A CA 1
ATOM 1593 C C . ARG A 1 203 ? 9.979 -9.813 13.243 1.00 87.94 203 ARG A C 1
ATOM 1595 O O . ARG A 1 203 ? 10.534 -10.525 12.410 1.00 87.94 203 ARG A O 1
ATOM 1602 N N . ARG A 1 204 ? 9.101 -10.289 14.136 1.00 87.69 204 ARG A N 1
ATOM 1603 C CA . ARG A 1 204 ? 8.681 -11.699 14.154 1.00 87.69 204 ARG A CA 1
ATOM 1604 C C . ARG A 1 204 ? 8.022 -12.082 12.832 1.00 87.69 204 ARG A C 1
ATOM 1606 O O . ARG A 1 204 ? 8.436 -13.058 12.217 1.00 87.69 204 ARG A O 1
ATOM 1613 N N . LEU A 1 205 ? 7.076 -11.268 12.371 1.00 86.25 205 LEU A N 1
ATOM 1614 C CA . LEU A 1 205 ? 6.380 -11.482 11.107 1.00 86.25 205 LEU A CA 1
ATOM 1615 C C . LEU A 1 205 ? 7.349 -11.468 9.914 1.00 86.25 205 LEU A C 1
ATOM 1617 O O . LEU A 1 205 ? 7.298 -12.365 9.078 1.00 86.25 205 LEU A O 1
ATOM 1621 N N . ARG A 1 206 ? 8.283 -10.507 9.853 1.00 86.62 206 ARG A N 1
ATOM 1622 C CA . ARG A 1 206 ? 9.337 -10.484 8.821 1.00 86.62 206 ARG A CA 1
ATOM 1623 C C . ARG A 1 206 ? 10.160 -11.776 8.826 1.00 86.62 206 ARG A C 1
ATOM 1625 O O . ARG A 1 206 ? 10.387 -12.344 7.764 1.00 86.62 206 ARG A O 1
ATOM 1632 N N . ASN A 1 207 ? 10.553 -12.272 9.998 1.00 82.12 207 ASN A N 1
ATOM 1633 C CA . ASN A 1 207 ? 11.321 -13.515 10.108 1.00 82.12 207 ASN A CA 1
ATOM 1634 C C . ASN A 1 207 ? 10.535 -14.742 9.627 1.00 82.12 207 ASN A C 1
ATOM 1636 O O . ASN A 1 207 ? 11.120 -15.596 8.971 1.00 82.12 207 ASN A O 1
ATOM 1640 N N . GLU A 1 208 ? 9.232 -14.827 9.906 1.00 80.81 208 GLU A N 1
ATOM 1641 C CA . GLU A 1 208 ? 8.380 -15.922 9.414 1.00 80.81 208 GLU A CA 1
ATOM 1642 C C . GLU A 1 208 ? 8.298 -15.940 7.878 1.00 80.81 208 GLU A C 1
ATOM 1644 O O . GLU A 1 208 ? 8.361 -17.007 7.273 1.00 80.81 208 GLU A O 1
ATOM 1649 N N . PHE A 1 209 ? 8.231 -14.767 7.240 1.00 75.62 209 PHE A N 1
ATOM 1650 C CA . PHE A 1 209 ? 8.176 -14.648 5.779 1.00 75.62 209 PHE A CA 1
ATOM 1651 C C . PHE A 1 209 ? 9.541 -14.762 5.086 1.00 75.62 209 PHE A C 1
ATOM 1653 O O . PHE A 1 209 ? 9.579 -15.107 3.911 1.00 75.62 209 PHE A O 1
ATOM 1660 N N . CYS A 1 210 ? 10.655 -14.508 5.781 1.00 64.94 210 CYS A N 1
ATOM 1661 C CA . CYS A 1 210 ? 12.010 -14.731 5.253 1.00 64.94 210 CYS A CA 1
ATOM 1662 C C . CYS A 1 210 ? 12.417 -16.215 5.212 1.00 64.94 210 CYS A C 1
ATOM 1664 O O . CYS A 1 210 ? 13.460 -16.542 4.648 1.00 64.94 210 CYS A O 1
ATOM 1666 N N . LEU A 1 211 ? 11.646 -17.100 5.851 1.00 44.81 211 LEU A N 1
ATOM 1667 C CA . LEU A 1 211 ? 11.885 -18.547 5.871 1.00 44.81 211 LEU A CA 1
ATOM 1668 C C . LEU A 1 211 ? 11.132 -19.301 4.758 1.00 44.81 211 LEU A C 1
ATOM 1670 O O . LEU A 1 211 ? 11.266 -20.523 4.671 1.00 44.81 211 LEU A O 1
ATOM 1674 N N . LEU A 1 212 ? 10.350 -18.586 3.942 1.00 43.81 212 LEU A N 1
ATOM 1675 C CA . LEU A 1 212 ? 9.631 -19.089 2.766 1.00 43.81 212 LEU A CA 1
ATOM 1676 C C . LEU A 1 212 ? 10.394 -18.748 1.483 1.00 43.81 212 LEU A C 1
ATOM 1678 O O . LEU A 1 212 ? 10.397 -19.612 0.578 1.00 43.81 212 LEU A O 1
#

Solvent-accessible surface area (backbone atoms only — not comparable to full-atom values): 12485 Å² total; per-residue (Å²): 135,88,84,64,83,57,78,68,77,80,83,73,90,75,94,75,84,92,85,89,71,76,81,77,79,69,54,37,37,37,38,42,37,33,24,30,57,49,27,40,84,73,35,39,93,85,41,59,91,86,56,84,68,72,55,76,54,40,49,51,49,43,72,67,41,49,94,61,51,85,70,45,40,41,77,47,68,41,100,85,66,30,49,32,42,38,40,57,40,63,10,63,72,28,62,68,58,50,55,51,47,58,47,56,74,68,69,54,58,74,59,72,78,45,60,80,66,85,37,88,88,51,38,89,84,50,40,55,66,48,49,54,46,46,51,51,48,51,46,49,43,44,63,74,62,40,64,61,50,52,46,57,34,51,52,47,52,51,50,44,49,76,70,62,67,53,84,73,41,42,54,40,50,39,36,33,76,71,20,37,55,33,37,51,49,43,50,49,46,42,74,73,70,42,79,59,90,47,75,64,50,45,51,51,53,52,54,62,61,72,75,110

Radius of gyration: 21.01 Å; Cα contacts (8 Å, |Δi|>4): 255; chains: 1; bounding box: 64×39×56 Å

Nearest PDB structures (foldseek):
  8eay-assembly1_A  TM=3.730E-01  e=3.752E+00  Human metapneumovirus A
  6ean-assembly1_F  TM=2.714E-01  e=1.139E+00  human respiratory syncytial virus
  5ea4-assembly1_F  TM=3.149E-01  e=2.418E+00  Human respiratory syncytial virus A2
  6eae-assembly1_F  TM=2.951E-01  e=1.659E+00  human respiratory syncytial virus
  4zg0-assembly1_A  TM=2.728E-01  e=2.919E+00  Mus musculus

Foldseek 3Di:
DDWDWDWDQPDDDDDDDDPDDPDPQAAAEEEEFEEAALADLQADPVGGDPDDDHPVRSVVQCVVAPPNPPPQWDWDQDPVRHIYTYHYDYHHLNVVVVVVVVCVVVVPDPCPVVVVDDPPVPCPPHVVVVVVVVSVVSVVCCVVVVVVLVVSLLVSLVVCQVVPPDSSHTYIQTYDDVNVSSSVVSVVCCVPPNRDNDVVSSVVVVVVVVVD